Protein AF-A0A0W0XR10-F1 (afdb_monomer)

Solvent-accessible surface area (backbone atoms only — not comparable to full-atom values): 10214 Å² total; per-residue (Å²): 136,86,86,80,76,89,72,79,80,84,60,96,54,53,29,57,56,30,10,54,52,38,14,52,49,34,35,53,50,46,53,52,53,52,51,54,42,43,76,74,68,47,89,52,83,86,52,49,64,59,50,33,54,49,42,20,51,51,30,22,53,52,19,33,68,47,19,49,60,55,68,66,56,66,85,88,50,55,67,59,27,22,52,50,24,23,52,48,41,56,64,44,47,58,58,47,53,52,52,49,53,63,73,46,64,88,44,95,83,50,81,66,81,84,48,51,75,68,54,50,52,53,51,48,53,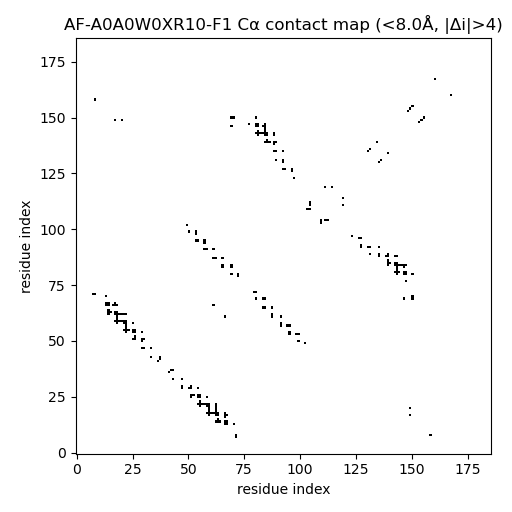50,52,46,53,50,44,41,65,70,44,35,56,59,52,15,51,54,40,8,51,48,38,34,44,47,53,63,52,52,48,50,50,52,50,58,48,67,80,36,57,65,60,58,54,52,54,52,51,51,53,53,50,56,50,56,55,57,66,71,76,112

pLDDT: mean 77.89, std 13.54, range [33.34, 94.0]

Foldseek 3Di:
DDDDDDDPDPDVQQLQLQLQLQLVVQLVVLVVVVVVCVVVVDDCVVLSVVLSVLSSVLRSVLSSVLRVVLQRDDPDPLVVLLVSQLVSLLVSLLVSLVSSCVVCVPDPPDPPPPDDPVRVVVVSVVVSVVCCVPPSVPVSNVRSVSSSCCRPPVSVVVVVCVVCVVVVVVVVVVVVVVVVVVVVVD

Organism: NCBI:txid458

Mean predicted aligned error: 11.26 Å

Sequence (186 aa):
MRHFSHESVHIPNPRLLAAVYFALIAIVLTIVVSTVLYALGFDQSMHIVKAIFLGGLVAAFFGALFGRRLLSLRQPCWHKAFLLGFLMAMAAIPVYDLGLLYLMKDLPQNAFNEASFEQIVVMYLFVVAESYILAGWGLGLIIGLAAVFLRNKIIYTLLHIENNPQRLRYNRSQRSYKRKLRARHH

Nearest PDB structures (foldseek):
  8x61-assembly1_D  TM=3.417E-01  e=1.029E+00  Escherichia coli K-12
  6adb-assembly1_A  TM=2.160E-01  e=6.609E+00  Escherichia coli K-12

Radius of gyration: 22.33 Å; Cα contacts (8 Å, |Δi|>4): 141; chains: 1; bounding box: 64×46×53 Å

Secondary structure (DSSP, 8-state):
-----------S-HHHHHHHHHHHHHHHHHHHHHHHHHHTT---TTTHHHHHHHHHHHHHHHHHHHHHHHHHPPTT-HHHHHHHHHHHHHHHHHHHHHHHHHHHTT-TT-TTSS--HHHHHHHHHHHHHHHIIIIIHHHHHHHHHHHHHIIIIIIHHHHHHHT-HHHHHHHHHHHHHHHHHHTT--

Structure (mmCIF, N/CA/C/O backbone):
data_AF-A0A0W0XR10-F1
#
_entry.id   AF-A0A0W0XR10-F1
#
loop_
_atom_site.group_PDB
_atom_site.id
_atom_site.type_symbol
_atom_site.label_atom_id
_atom_site.label_alt_id
_atom_site.label_comp_id
_atom_site.label_asym_id
_atom_site.label_entity_id
_atom_site.label_seq_id
_atom_site.pdbx_PDB_ins_code
_atom_site.Cartn_x
_atom_site.Cartn_y
_atom_site.Cartn_z
_atom_site.occupancy
_atom_site.B_iso_or_equiv
_atom_site.auth_seq_id
_atom_site.auth_comp_id
_atom_site.auth_asym_id
_atom_site.auth_atom_id
_atom_site.pdbx_PDB_model_num
ATOM 1 N N . MET A 1 1 ? 22.590 13.335 -25.225 1.00 34.69 1 MET A N 1
ATOM 2 C CA . MET A 1 1 ? 21.200 13.258 -24.718 1.00 34.69 1 MET A CA 1
ATOM 3 C C . MET A 1 1 ? 20.388 12.408 -25.686 1.00 34.69 1 MET A C 1
ATOM 5 O O . MET A 1 1 ? 20.248 12.806 -26.832 1.00 34.69 1 MET A O 1
ATOM 9 N N . ARG A 1 2 ? 19.957 11.198 -25.300 1.00 33.34 2 ARG A N 1
ATOM 10 C CA . ARG A 1 2 ? 19.161 10.331 -26.189 1.00 33.34 2 ARG A CA 1
ATOM 11 C C . ARG A 1 2 ? 17.684 10.697 -26.061 1.00 33.34 2 ARG A C 1
ATOM 13 O O . ARG A 1 2 ? 17.085 10.452 -25.019 1.00 33.34 2 ARG A O 1
ATOM 20 N N . HIS A 1 3 ? 17.134 11.278 -27.122 1.00 35.78 3 HIS A N 1
ATOM 21 C CA . HIS A 1 3 ? 15.697 11.372 -27.355 1.00 35.78 3 HIS A CA 1
ATOM 22 C C . HIS A 1 3 ? 15.128 9.951 -27.463 1.00 35.78 3 HIS A C 1
ATOM 24 O O . HIS A 1 3 ? 15.367 9.269 -28.454 1.00 35.78 3 HIS A O 1
ATOM 30 N N . PHE A 1 4 ? 14.400 9.494 -26.442 1.00 42.62 4 PHE A N 1
ATOM 31 C CA . PHE A 1 4 ? 13.540 8.318 -26.563 1.00 42.62 4 PHE A CA 1
ATOM 32 C C . PHE A 1 4 ? 12.133 8.783 -26.939 1.00 42.62 4 PHE A C 1
ATOM 34 O O . PHE A 1 4 ? 11.398 9.382 -26.153 1.00 42.62 4 PHE A O 1
ATOM 41 N N . SER A 1 5 ? 11.823 8.548 -28.207 1.00 38.81 5 SER A N 1
ATOM 42 C CA . SER A 1 5 ? 10.545 8.708 -28.882 1.00 38.81 5 SER A CA 1
ATOM 43 C C . SER A 1 5 ? 9.453 7.816 -28.275 1.00 38.81 5 SER A C 1
ATOM 45 O O . SER A 1 5 ? 9.603 6.605 -28.208 1.00 38.81 5 SER A O 1
ATOM 47 N N . HIS A 1 6 ? 8.351 8.449 -27.869 1.00 38.03 6 HIS A N 1
ATOM 48 C CA . HIS A 1 6 ? 6.957 8.129 -28.227 1.00 38.03 6 HIS A CA 1
ATOM 49 C C . HIS A 1 6 ? 6.355 6.712 -28.109 1.00 38.03 6 HIS A C 1
ATOM 51 O O . HIS A 1 6 ? 5.174 6.575 -28.419 1.00 38.03 6 HIS A O 1
ATOM 57 N N . GLU A 1 7 ? 7.041 5.689 -27.611 1.00 40.72 7 GLU A N 1
ATOM 58 C CA . GLU A 1 7 ? 6.408 4.375 -27.448 1.00 40.72 7 GLU A CA 1
ATOM 59 C C . GLU A 1 7 ? 5.541 4.323 -26.182 1.00 40.72 7 GLU A C 1
ATOM 61 O O . GLU A 1 7 ? 6.018 4.292 -25.044 1.00 40.72 7 GLU A O 1
ATOM 66 N N . SER A 1 8 ? 4.223 4.324 -26.388 1.00 44.69 8 SER A N 1
ATOM 67 C CA . SER A 1 8 ? 3.263 3.838 -25.406 1.00 44.69 8 SER A CA 1
ATOM 68 C C . SER A 1 8 ? 3.590 2.379 -25.098 1.00 44.69 8 SER A C 1
ATOM 70 O O . SER A 1 8 ? 3.419 1.499 -25.936 1.00 44.69 8 SER A O 1
ATOM 72 N N . VAL A 1 9 ? 4.090 2.156 -23.889 1.00 48.88 9 VAL A N 1
ATOM 73 C CA . VAL A 1 9 ? 4.496 0.861 -23.349 1.00 48.88 9 VAL A CA 1
ATOM 74 C C . VAL A 1 9 ? 3.350 -0.157 -23.467 1.00 48.88 9 VAL A C 1
ATOM 76 O O . VAL A 1 9 ? 2.395 -0.118 -22.690 1.00 48.88 9 VAL A O 1
ATOM 79 N N . HIS A 1 10 ? 3.443 -1.081 -24.427 1.00 46.12 10 HIS A N 1
ATOM 80 C CA . HIS A 1 10 ? 2.534 -2.221 -24.559 1.00 46.12 10 HIS A CA 1
ATOM 81 C C . HIS A 1 10 ? 2.939 -3.323 -23.569 1.00 46.12 10 HIS A C 1
ATOM 83 O O . HIS A 1 10 ? 3.476 -4.356 -23.943 1.00 46.12 10 HIS A O 1
ATOM 89 N N . ILE A 1 11 ? 2.679 -3.110 -22.276 1.00 58.50 11 ILE A N 1
ATOM 90 C CA . ILE A 1 11 ? 2.661 -4.225 -21.320 1.00 58.50 11 ILE A CA 1
ATOM 91 C C . ILE A 1 11 ? 1.357 -5.000 -21.571 1.00 58.50 11 ILE A C 1
ATOM 93 O O . ILE A 1 11 ? 0.297 -4.371 -21.589 1.00 58.50 11 ILE A O 1
ATOM 97 N N . PRO A 1 12 ? 1.383 -6.335 -21.728 1.00 58.16 12 PRO A N 1
ATOM 98 C CA . PRO A 1 12 ? 0.174 -7.113 -21.999 1.00 58.16 12 PRO A CA 1
ATOM 99 C C . PRO A 1 12 ? -0.863 -7.006 -20.870 1.00 58.16 12 PRO A C 1
ATOM 101 O O . PRO A 1 12 ? -2.054 -7.000 -21.148 1.00 58.16 12 PRO A O 1
ATOM 104 N N . ASN A 1 13 ? -0.430 -6.846 -19.608 1.00 74.88 13 ASN A N 1
ATOM 105 C CA . ASN A 1 13 ? -1.317 -6.650 -18.452 1.00 74.88 13 ASN A CA 1
ATOM 106 C C . ASN A 1 13 ? -0.734 -5.690 -17.386 1.00 74.88 13 ASN A C 1
ATOM 108 O O . ASN A 1 13 ? -0.280 -6.132 -16.327 1.00 74.88 13 ASN A O 1
ATOM 112 N N . PRO A 1 14 ? -0.768 -4.360 -17.609 1.00 76.94 14 PRO A N 1
ATOM 113 C CA . PRO A 1 14 ? -0.194 -3.370 -16.690 1.00 76.94 14 PRO A CA 1
ATOM 114 C C . PRO A 1 14 ? -0.881 -3.386 -15.317 1.00 76.94 14 PRO A C 1
ATOM 116 O O . PRO A 1 14 ? -0.244 -3.217 -14.280 1.00 76.94 14 PRO A O 1
ATOM 119 N N . ARG A 1 15 ? -2.190 -3.653 -15.297 1.00 84.12 15 ARG A N 1
ATOM 120 C CA . ARG A 1 15 ? -2.981 -3.720 -14.062 1.00 84.12 15 ARG A CA 1
ATOM 121 C C . ARG A 1 15 ? -2.547 -4.876 -13.166 1.00 84.12 15 ARG A C 1
ATOM 123 O O . ARG A 1 15 ? -2.432 -4.683 -11.964 1.00 84.12 15 ARG A O 1
ATOM 130 N N . LEU A 1 16 ? -2.269 -6.042 -13.755 1.00 85.94 16 LEU A N 1
ATOM 131 C CA . LEU A 1 16 ? -1.851 -7.228 -13.009 1.00 85.94 16 LEU A CA 1
ATOM 132 C C . LEU A 1 16 ? -0.478 -7.015 -12.362 1.00 85.94 16 LEU A C 1
ATOM 134 O O . LEU A 1 16 ? -0.303 -7.324 -11.190 1.00 85.94 16 LEU A O 1
ATOM 138 N N . LEU A 1 17 ? 0.474 -6.431 -13.099 1.00 86.25 17 LEU A N 1
ATOM 139 C CA . LEU A 1 17 ? 1.808 -6.141 -12.569 1.00 86.25 17 LEU A CA 1
ATOM 140 C C . LEU A 1 17 ? 1.744 -5.195 -11.362 1.00 86.25 17 LEU A C 1
ATOM 142 O O . LEU A 1 17 ? 2.375 -5.458 -10.341 1.00 86.25 17 LEU A O 1
ATOM 146 N N . ALA A 1 18 ? 0.972 -4.110 -11.473 1.00 87.69 18 ALA A N 1
ATOM 147 C CA . ALA A 1 18 ? 0.791 -3.170 -10.372 1.00 87.69 18 ALA A CA 1
ATOM 148 C C . ALA A 1 18 ? 0.070 -3.817 -9.179 1.00 87.69 18 ALA A C 1
ATOM 150 O O . ALA A 1 18 ? 0.510 -3.639 -8.047 1.00 87.69 18 ALA A O 1
ATOM 151 N N . ALA A 1 19 ? -0.981 -4.60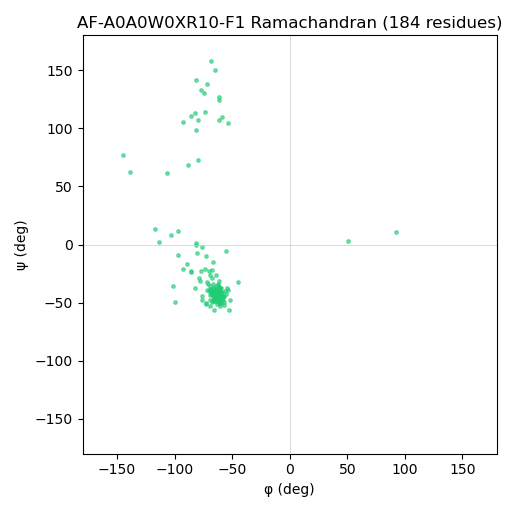5 -9.428 1.00 90.12 19 ALA A N 1
ATOM 152 C CA . ALA A 1 19 ? -1.708 -5.326 -8.386 1.00 90.12 19 ALA A CA 1
ATOM 153 C C . ALA A 1 19 ? -0.784 -6.246 -7.579 1.00 90.12 19 ALA A C 1
ATOM 155 O O . ALA A 1 19 ? -0.726 -6.137 -6.358 1.00 90.12 19 ALA A O 1
ATOM 156 N N . VAL A 1 20 ? -0.009 -7.098 -8.257 1.00 91.06 20 VAL A N 1
ATOM 157 C CA . VAL A 1 20 ? 0.923 -8.027 -7.599 1.00 91.06 20 VAL A CA 1
ATOM 158 C C . VAL A 1 20 ? 2.021 -7.269 -6.853 1.00 91.06 20 VAL A C 1
ATOM 160 O O . VAL A 1 20 ? 2.345 -7.620 -5.722 1.00 91.06 20 VAL A O 1
ATOM 163 N N . TYR A 1 21 ? 2.571 -6.207 -7.447 1.00 91.06 21 TYR A N 1
ATOM 164 C CA . TYR A 1 21 ? 3.607 -5.399 -6.803 1.00 91.06 21 TYR A CA 1
ATOM 165 C C . TYR A 1 21 ? 3.127 -4.777 -5.487 1.00 91.06 21 TYR A C 1
ATOM 167 O O . TYR A 1 21 ? 3.789 -4.923 -4.460 1.00 91.06 21 TYR A O 1
ATOM 175 N N . PHE A 1 22 ? 1.969 -4.112 -5.499 1.00 91.94 22 PHE A N 1
ATOM 176 C CA . PHE A 1 22 ? 1.440 -3.473 -4.296 1.00 91.94 22 PHE A CA 1
ATOM 177 C C . PHE A 1 22 ? 0.928 -4.485 -3.269 1.00 91.94 22 PHE A C 1
ATOM 179 O O . PHE A 1 22 ? 1.109 -4.253 -2.077 1.00 91.94 22 PHE A O 1
ATOM 186 N N . ALA A 1 23 ? 0.388 -5.629 -3.700 1.00 92.38 23 ALA A N 1
ATOM 187 C CA . ALA A 1 23 ? 0.022 -6.720 -2.799 1.00 92.38 23 ALA A CA 1
ATOM 188 C C . ALA A 1 23 ? 1.235 -7.266 -2.032 1.00 92.38 23 ALA A C 1
ATOM 190 O O . ALA A 1 23 ? 1.175 -7.421 -0.816 1.00 92.38 23 ALA A O 1
ATOM 191 N N . LEU A 1 24 ? 2.357 -7.504 -2.721 1.00 93.31 24 LEU A N 1
ATOM 192 C CA . LEU A 1 24 ? 3.592 -7.963 -2.079 1.00 93.31 24 LEU A CA 1
ATOM 193 C C . LEU A 1 24 ? 4.131 -6.935 -1.083 1.00 93.31 24 LEU A C 1
ATOM 195 O O . LEU A 1 24 ? 4.532 -7.306 0.017 1.00 93.31 24 LEU A O 1
ATOM 199 N N . ILE A 1 25 ? 4.111 -5.650 -1.444 1.00 92.19 25 ILE A N 1
ATOM 200 C CA . ILE A 1 25 ? 4.521 -4.581 -0.527 1.00 92.19 25 ILE A CA 1
ATOM 201 C C . ILE A 1 25 ? 3.619 -4.539 0.699 1.00 92.19 25 ILE A C 1
ATOM 203 O O . ILE A 1 25 ? 4.141 -4.442 1.803 1.00 92.19 25 ILE A O 1
ATOM 207 N N . ALA A 1 26 ? 2.302 -4.644 0.523 1.00 91.38 26 ALA A N 1
ATOM 208 C CA . ALA A 1 26 ? 1.365 -4.657 1.637 1.00 91.38 26 ALA A CA 1
ATOM 209 C C . ALA A 1 26 ? 1.637 -5.832 2.579 1.00 91.38 26 ALA A C 1
ATOM 211 O O . ALA A 1 26 ? 1.783 -5.609 3.771 1.00 91.38 26 ALA A O 1
ATOM 212 N N . ILE A 1 27 ? 1.821 -7.047 2.054 1.00 91.62 27 ILE A N 1
ATOM 213 C CA . ILE A 1 27 ? 2.152 -8.229 2.866 1.00 91.62 27 ILE A CA 1
ATOM 214 C C . ILE A 1 27 ? 3.438 -8.001 3.672 1.00 91.62 27 ILE A C 1
ATOM 216 O O . ILE A 1 27 ? 3.452 -8.222 4.882 1.00 91.62 27 ILE A O 1
ATOM 220 N N . VAL A 1 28 ? 4.510 -7.531 3.024 1.00 92.19 28 VAL A N 1
ATOM 221 C CA . VAL A 1 28 ? 5.788 -7.252 3.702 1.00 92.19 28 VAL A CA 1
ATOM 222 C C . VAL A 1 28 ? 5.609 -6.185 4.781 1.00 92.19 28 VAL A C 1
ATOM 224 O O . VAL A 1 28 ? 6.102 -6.348 5.893 1.00 92.19 28 VAL A O 1
ATOM 227 N N . LEU A 1 29 ? 4.884 -5.112 4.474 1.00 89.62 29 LEU A N 1
ATOM 228 C CA . LEU A 1 29 ? 4.655 -4.005 5.392 1.00 89.62 29 LEU A CA 1
ATOM 229 C C . LEU A 1 29 ? 3.806 -4.435 6.593 1.00 89.62 29 LEU A C 1
ATOM 231 O O . LEU A 1 29 ? 4.155 -4.097 7.720 1.00 89.62 29 LEU A O 1
ATOM 235 N N . THR A 1 30 ? 2.764 -5.241 6.378 1.00 88.50 30 THR A N 1
ATOM 236 C CA . THR A 1 30 ? 1.957 -5.830 7.452 1.00 88.50 30 THR A CA 1
ATOM 237 C C . THR A 1 30 ? 2.815 -6.710 8.357 1.00 88.50 30 THR A C 1
ATOM 239 O O . THR A 1 30 ? 2.756 -6.546 9.569 1.00 88.50 30 THR A O 1
ATOM 242 N N . ILE A 1 31 ? 3.675 -7.573 7.803 1.00 88.69 31 ILE A N 1
ATOM 243 C CA . ILE A 1 31 ? 4.592 -8.405 8.604 1.00 88.69 31 ILE A CA 1
ATOM 244 C C . ILE A 1 31 ? 5.544 -7.536 9.436 1.00 88.69 31 ILE A C 1
ATOM 246 O O . ILE A 1 31 ? 5.739 -7.805 10.622 1.00 88.69 31 ILE A O 1
ATOM 250 N N . VAL A 1 32 ? 6.125 -6.488 8.842 1.00 89.38 32 VAL A N 1
ATOM 251 C CA . VAL A 1 32 ? 7.022 -5.561 9.549 1.00 89.38 32 VAL A CA 1
ATOM 252 C C . VAL A 1 32 ? 6.285 -4.870 10.696 1.00 89.38 32 VAL A C 1
ATOM 254 O O . VAL A 1 32 ? 6.764 -4.909 11.828 1.00 89.38 32 VAL A O 1
ATOM 257 N N . VAL A 1 33 ? 5.107 -4.298 10.433 1.00 85.06 33 VAL A N 1
ATOM 258 C CA . VAL A 1 33 ? 4.290 -3.621 11.454 1.00 85.06 33 VAL A CA 1
ATOM 259 C C . VAL A 1 33 ? 3.902 -4.591 12.569 1.00 85.06 33 VAL A C 1
ATOM 261 O O . VAL A 1 33 ? 4.104 -4.277 13.739 1.00 85.06 33 VAL A O 1
ATOM 264 N N . SER A 1 34 ? 3.432 -5.794 12.233 1.00 84.44 34 SER A N 1
ATOM 265 C CA . SER A 1 34 ? 3.088 -6.818 13.225 1.00 84.44 34 SER A CA 1
ATOM 266 C C . SER A 1 34 ? 4.287 -7.245 14.071 1.00 84.44 34 SER A C 1
ATOM 268 O O . SER A 1 34 ? 4.141 -7.433 15.274 1.00 84.44 34 SER A O 1
ATOM 270 N N . THR A 1 35 ? 5.481 -7.358 13.483 1.00 86.25 35 THR A N 1
ATOM 271 C CA . THR A 1 35 ? 6.701 -7.711 14.229 1.00 86.25 35 THR A CA 1
ATOM 272 C C . THR A 1 35 ? 7.090 -6.608 15.215 1.00 86.25 35 THR A C 1
ATOM 274 O O . THR A 1 35 ? 7.471 -6.900 16.347 1.00 86.25 35 THR A O 1
ATOM 277 N N . VAL A 1 36 ? 6.966 -5.339 14.811 1.00 86.50 36 VAL A N 1
ATOM 278 C CA . VAL A 1 36 ? 7.217 -4.192 15.698 1.00 86.50 36 VAL A CA 1
ATOM 279 C C . VAL A 1 36 ? 6.198 -4.151 16.838 1.00 86.50 36 VAL A C 1
ATOM 281 O O . VAL A 1 36 ? 6.589 -3.978 17.988 1.00 86.50 36 VAL A O 1
ATOM 284 N N . LEU A 1 37 ? 4.910 -4.361 16.549 1.00 83.81 37 LEU A N 1
ATOM 285 C CA . LEU A 1 37 ? 3.863 -4.402 17.576 1.00 83.81 37 LEU A CA 1
ATOM 286 C C . LEU A 1 37 ? 4.077 -5.552 18.566 1.00 83.81 37 LEU A C 1
ATOM 288 O O . LEU A 1 37 ? 3.963 -5.349 19.774 1.00 83.81 37 LEU A O 1
ATOM 292 N N . TYR A 1 38 ? 4.468 -6.725 18.070 1.00 85.25 38 TYR A N 1
ATOM 293 C CA . TYR A 1 38 ? 4.822 -7.860 18.918 1.00 85.25 38 TYR A CA 1
ATOM 294 C C . TYR A 1 38 ? 6.015 -7.541 19.831 1.00 85.25 38 TYR A C 1
ATOM 296 O O . TYR A 1 38 ? 5.975 -7.825 21.025 1.00 85.25 38 TYR A O 1
ATOM 304 N N . ALA A 1 39 ? 7.054 -6.878 19.308 1.00 85.94 39 ALA A N 1
ATOM 305 C CA . ALA A 1 39 ? 8.208 -6.452 20.103 1.00 85.94 39 ALA A CA 1
ATOM 306 C C . ALA A 1 39 ? 7.855 -5.414 21.188 1.00 85.94 39 ALA A C 1
ATOM 308 O O . ALA A 1 39 ? 8.535 -5.345 22.209 1.00 85.94 39 ALA A O 1
ATOM 309 N N . LEU A 1 40 ? 6.789 -4.634 20.990 1.00 86.19 40 LEU A N 1
ATOM 310 C CA . LEU A 1 40 ? 6.243 -3.696 21.978 1.00 86.19 40 LEU A CA 1
ATOM 311 C C . LEU A 1 40 ? 5.327 -4.370 23.019 1.00 86.19 40 LEU A C 1
ATOM 313 O O . LEU A 1 40 ? 4.833 -3.689 23.914 1.00 86.19 40 LEU A O 1
ATOM 317 N N . GLY A 1 41 ? 5.113 -5.687 22.927 1.00 83.81 41 GLY A N 1
ATOM 318 C CA . GLY A 1 41 ? 4.313 -6.460 23.880 1.00 83.81 41 GLY A CA 1
ATOM 319 C C . GLY A 1 41 ? 2.833 -6.601 23.516 1.00 83.81 41 GLY A C 1
ATOM 320 O O . GLY A 1 41 ? 2.055 -7.069 24.344 1.00 83.81 41 GLY A O 1
ATOM 321 N N . PHE A 1 42 ? 2.422 -6.224 22.299 1.00 78.50 42 PHE A N 1
ATOM 322 C CA . PHE A 1 42 ? 1.055 -6.465 21.832 1.00 78.50 42 PHE A CA 1
ATOM 323 C C . PHE A 1 42 ? 0.913 -7.896 21.302 1.00 78.50 42 PHE A C 1
ATOM 325 O O . PHE A 1 42 ? 1.473 -8.248 20.261 1.00 78.50 42 PHE A O 1
ATOM 332 N N . ASP A 1 43 ? 0.123 -8.716 21.992 1.00 70.25 43 ASP A N 1
ATOM 333 C CA . ASP A 1 43 ? -0.100 -10.111 21.613 1.00 70.25 43 ASP A CA 1
ATOM 334 C C . ASP A 1 43 ? -1.170 -10.204 20.503 1.00 70.25 43 ASP A C 1
ATOM 336 O O . ASP A 1 43 ? -2.370 -10.087 20.745 1.00 70.25 43 ASP A O 1
ATOM 340 N N . GLN A 1 44 ? -0.732 -10.331 19.244 1.00 65.44 44 GLN A N 1
ATOM 341 C CA . GLN A 1 44 ? -1.599 -10.250 18.048 1.00 65.44 44 GLN A CA 1
ATOM 342 C C . GLN A 1 44 ? -1.658 -11.548 17.220 1.00 65.44 44 GLN A C 1
ATOM 344 O O . GLN A 1 44 ? -2.140 -11.556 16.084 1.00 65.44 44 GLN A O 1
ATOM 349 N N . SER A 1 45 ? -1.186 -12.666 17.768 1.00 60.59 45 SER A N 1
ATOM 350 C CA . SER A 1 45 ? -0.882 -13.907 17.037 1.00 60.59 45 SER A CA 1
ATOM 351 C C . SER A 1 45 ? -2.037 -14.487 16.191 1.00 60.59 45 SER A C 1
ATOM 353 O O . SER A 1 45 ? -1.790 -14.911 15.061 1.00 60.59 45 SER A O 1
ATOM 355 N N . MET A 1 46 ? -3.303 -14.433 16.634 1.00 57.25 46 MET A N 1
ATOM 356 C CA . MET A 1 46 ? -4.453 -14.894 15.819 1.00 57.25 46 MET A CA 1
ATOM 357 C C . MET A 1 46 ? -4.891 -13.913 14.713 1.00 57.25 46 MET A C 1
ATOM 359 O O . MET A 1 46 ? -5.512 -14.329 13.732 1.00 57.25 46 MET A O 1
ATOM 363 N N . HIS A 1 47 ? -4.586 -12.619 14.838 1.00 70.94 47 HIS A N 1
ATOM 364 C CA . HIS A 1 47 ? -5.123 -11.575 13.951 1.00 70.94 47 HIS A CA 1
ATOM 365 C C . HIS A 1 47 ? -4.218 -11.264 12.754 1.00 70.94 47 HIS A C 1
ATOM 367 O O . HIS A 1 47 ? -4.701 -10.788 11.723 1.00 70.94 47 HIS A O 1
ATOM 373 N N . ILE A 1 48 ? -2.930 -11.600 12.845 1.00 76.69 48 ILE A N 1
ATOM 374 C CA . ILE A 1 48 ? -1.926 -11.288 11.818 1.00 76.69 48 ILE A CA 1
ATOM 375 C C . ILE A 1 48 ? -2.267 -11.943 10.475 1.00 76.69 48 ILE A C 1
ATOM 377 O O . ILE A 1 48 ? -2.195 -11.292 9.437 1.00 76.69 48 ILE A O 1
ATOM 381 N N . VAL A 1 49 ? -2.700 -13.208 10.469 1.00 81.75 49 VAL A N 1
ATOM 382 C CA . VAL A 1 49 ? -3.004 -13.922 9.216 1.00 81.75 49 VAL A CA 1
ATOM 383 C C . VAL A 1 49 ? -4.164 -13.253 8.472 1.00 81.75 49 VAL A C 1
ATOM 385 O O . VAL A 1 49 ? -4.051 -12.976 7.278 1.00 81.75 49 VAL A O 1
ATOM 388 N N . LYS A 1 50 ? -5.253 -12.921 9.179 1.00 84.44 50 LYS A N 1
ATOM 389 C CA . LYS A 1 50 ? -6.412 -12.217 8.602 1.00 84.44 50 LYS A CA 1
ATOM 390 C C . LYS A 1 50 ? -6.015 -10.837 8.066 1.00 84.44 50 LYS A C 1
ATOM 392 O O . LYS A 1 50 ? -6.398 -10.491 6.950 1.00 84.44 50 LYS A O 1
ATOM 397 N N . ALA A 1 51 ? -5.207 -10.093 8.824 1.00 84.69 51 ALA A N 1
ATOM 398 C CA . ALA A 1 51 ? -4.697 -8.781 8.432 1.00 84.69 51 ALA A CA 1
ATOM 399 C C . ALA A 1 51 ? -3.818 -8.845 7.171 1.00 84.69 51 ALA A C 1
ATOM 401 O O . ALA A 1 51 ? -3.986 -8.030 6.266 1.00 84.69 51 ALA A O 1
ATOM 402 N N . ILE A 1 52 ? -2.934 -9.845 7.058 1.00 88.62 52 ILE A N 1
ATOM 403 C CA . ILE A 1 52 ? -2.076 -10.042 5.878 1.00 88.62 52 ILE A CA 1
ATOM 404 C C . ILE A 1 52 ? -2.916 -10.325 4.629 1.00 88.62 52 ILE A C 1
ATOM 406 O O . ILE A 1 52 ? -2.704 -9.693 3.592 1.00 88.62 52 ILE A O 1
ATOM 410 N N . PHE A 1 53 ? -3.876 -11.254 4.712 1.00 90.56 53 PHE A N 1
ATOM 411 C CA . PHE A 1 53 ? -4.730 -11.585 3.567 1.00 90.56 53 PHE A CA 1
ATOM 412 C C . PHE A 1 53 ? -5.594 -10.398 3.142 1.00 90.56 53 PHE A C 1
ATOM 414 O O . PHE A 1 53 ? -5.666 -10.091 1.950 1.00 90.56 53 PHE A O 1
ATOM 421 N N . LEU A 1 54 ? -6.206 -9.701 4.102 1.00 90.62 54 LEU A N 1
ATOM 422 C CA . LEU A 1 54 ? -7.013 -8.520 3.817 1.00 90.62 54 LEU A CA 1
ATOM 423 C C . LEU A 1 54 ? -6.162 -7.394 3.216 1.00 90.62 54 LEU A C 1
ATOM 425 O O . LEU A 1 54 ? -6.531 -6.829 2.188 1.00 90.62 54 LEU A O 1
ATOM 429 N N . GLY A 1 55 ? -5.005 -7.102 3.812 1.00 89.25 55 GLY A N 1
ATOM 430 C CA . GLY A 1 55 ? -4.091 -6.058 3.350 1.00 89.25 55 GLY A CA 1
ATOM 431 C C . GLY A 1 55 ? -3.586 -6.330 1.938 1.00 89.25 55 GLY A C 1
ATOM 432 O O . GLY A 1 55 ? -3.638 -5.448 1.080 1.00 89.25 55 GLY A O 1
ATOM 433 N N . GLY A 1 56 ? -3.187 -7.573 1.660 1.00 92.12 56 GLY A N 1
ATOM 434 C CA . GLY A 1 56 ? -2.802 -8.012 0.321 1.00 92.12 56 GLY A CA 1
ATOM 435 C C . GLY A 1 56 ? -3.938 -7.871 -0.697 1.00 92.12 56 GLY A C 1
ATOM 436 O O . GLY A 1 56 ? -3.705 -7.366 -1.796 1.00 92.12 56 GLY A O 1
ATOM 437 N N . LEU A 1 57 ? -5.168 -8.257 -0.336 1.00 93.62 57 LEU A N 1
ATOM 438 C CA . LEU A 1 57 ? -6.340 -8.163 -1.213 1.00 93.62 57 LEU A CA 1
ATOM 439 C C . LEU A 1 57 ? -6.705 -6.707 -1.535 1.00 93.62 57 LEU A C 1
ATOM 441 O O . LEU A 1 57 ? -6.875 -6.357 -2.706 1.00 93.62 57 LEU A O 1
ATOM 445 N N . VAL A 1 58 ? -6.787 -5.851 -0.514 1.00 93.38 58 VAL A N 1
ATOM 446 C CA . VAL A 1 58 ? -7.088 -4.422 -0.676 1.00 93.38 58 VAL A CA 1
ATOM 447 C C . VAL A 1 58 ? -5.994 -3.757 -1.513 1.00 93.38 58 VAL A C 1
ATOM 449 O O . VAL A 1 58 ? -6.294 -3.083 -2.501 1.00 93.38 58 VAL A O 1
ATOM 452 N N . ALA A 1 59 ? -4.720 -4.010 -1.212 1.00 92.88 59 ALA A N 1
ATOM 453 C CA . ALA A 1 59 ? -3.610 -3.454 -1.979 1.00 92.88 59 ALA A CA 1
ATOM 454 C C . ALA A 1 59 ? -3.570 -3.959 -3.430 1.00 92.88 59 ALA A C 1
ATOM 456 O O . ALA A 1 59 ? -3.264 -3.179 -4.332 1.00 92.88 59 ALA A O 1
ATOM 457 N N . ALA A 1 60 ? -3.926 -5.222 -3.689 1.00 92.75 60 ALA A N 1
ATOM 458 C CA . ALA A 1 60 ? -4.059 -5.743 -5.048 1.00 92.75 60 ALA A CA 1
ATOM 459 C C . ALA A 1 60 ? -5.165 -5.012 -5.822 1.00 92.75 60 ALA A C 1
ATOM 461 O O . ALA A 1 60 ? -4.958 -4.610 -6.970 1.00 92.75 60 ALA A O 1
ATOM 462 N N . PHE A 1 61 ? -6.324 -4.804 -5.190 1.00 94.00 61 PHE A N 1
ATOM 463 C CA . PHE A 1 61 ? -7.466 -4.126 -5.800 1.00 94.00 61 PHE A CA 1
ATOM 464 C C . PHE A 1 61 ? -7.142 -2.665 -6.141 1.00 94.00 61 PHE A C 1
ATOM 466 O O . PHE A 1 61 ? -7.284 -2.239 -7.293 1.00 94.00 61 PHE A O 1
ATOM 473 N N . PHE A 1 62 ? -6.619 -1.911 -5.173 1.00 92.88 62 PHE A N 1
ATOM 474 C CA . PHE A 1 62 ? -6.207 -0.523 -5.384 1.00 92.88 62 PHE A CA 1
ATOM 475 C C . PHE A 1 62 ? -5.014 -0.418 -6.345 1.00 92.88 62 PHE A C 1
ATOM 477 O O . PHE A 1 62 ? -5.002 0.451 -7.220 1.00 92.88 62 PHE A O 1
ATOM 484 N N . GLY A 1 63 ? -4.068 -1.354 -6.277 1.00 89.62 63 GLY A N 1
ATOM 485 C CA . GLY A 1 63 ? -2.954 -1.465 -7.216 1.00 89.62 63 GLY A CA 1
ATOM 486 C C . GLY A 1 63 ? -3.411 -1.716 -8.654 1.00 89.62 63 GLY A C 1
ATOM 487 O O . GLY A 1 63 ? -2.876 -1.106 -9.579 1.00 89.62 63 GLY A O 1
ATOM 488 N N . ALA A 1 64 ? -4.444 -2.535 -8.872 1.00 90.50 64 ALA A N 1
ATOM 489 C CA . ALA A 1 64 ? -5.039 -2.743 -10.194 1.00 90.50 64 ALA A CA 1
ATOM 490 C C . ALA A 1 64 ? -5.762 -1.485 -10.707 1.00 90.50 64 ALA A C 1
ATOM 492 O O . ALA A 1 64 ? -5.642 -1.134 -11.890 1.00 90.50 64 ALA A O 1
ATOM 493 N N . LEU A 1 65 ? -6.495 -0.805 -9.819 1.00 90.06 65 LEU A N 1
ATOM 494 C CA . LEU A 1 65 ? -7.292 0.382 -10.129 1.00 90.06 65 LEU A CA 1
ATOM 495 C C . LEU A 1 65 ? -6.407 1.581 -10.502 1.00 90.06 65 LEU A C 1
ATOM 497 O O . LEU A 1 65 ? -6.595 2.208 -11.550 1.00 90.06 65 LEU A O 1
ATOM 501 N N . PHE A 1 66 ? -5.399 1.870 -9.678 1.00 86.69 66 PHE A N 1
ATOM 502 C CA . PHE A 1 66 ? -4.475 2.988 -9.876 1.00 86.69 66 PHE A CA 1
ATOM 503 C C . PHE A 1 66 ? -3.304 2.635 -10.796 1.00 86.69 66 PHE A C 1
ATOM 505 O O . PHE A 1 66 ? -2.752 3.521 -11.455 1.00 86.69 66 PHE A O 1
ATOM 512 N N . GLY A 1 67 ? -2.971 1.350 -10.932 1.00 82.12 67 GLY A N 1
ATOM 513 C CA . GLY A 1 67 ? -1.855 0.855 -11.735 1.00 82.12 67 GLY A CA 1
ATOM 514 C C . GLY A 1 67 ? -1.904 1.312 -13.186 1.00 82.12 67 GLY A C 1
ATOM 515 O O . GLY A 1 67 ? -0.899 1.779 -13.713 1.00 82.12 67 GLY A O 1
ATOM 516 N N . ARG A 1 68 ? -3.077 1.294 -13.836 1.00 82.00 68 ARG A N 1
ATOM 517 C CA . ARG A 1 68 ? -3.193 1.781 -15.226 1.00 82.00 68 ARG A CA 1
ATOM 518 C C . ARG A 1 68 ? -2.774 3.249 -15.350 1.00 82.00 68 ARG A C 1
ATOM 520 O O . ARG A 1 68 ? -2.047 3.595 -16.277 1.00 82.00 68 ARG A O 1
ATOM 527 N N . ARG A 1 69 ? -3.219 4.105 -14.426 1.00 83.00 69 ARG A N 1
ATOM 528 C CA . ARG A 1 69 ? -2.874 5.536 -14.426 1.00 83.00 69 ARG A CA 1
ATOM 529 C C . ARG A 1 69 ? -1.404 5.746 -14.074 1.00 83.00 69 ARG A C 1
ATOM 531 O O . ARG A 1 69 ? -0.744 6.548 -14.725 1.00 83.00 69 ARG A O 1
ATOM 538 N N . LEU A 1 70 ? -0.882 4.982 -13.115 1.00 81.75 70 LEU A N 1
ATOM 539 C CA . LEU A 1 70 ? 0.514 5.058 -12.688 1.00 81.75 70 LEU A CA 1
ATOM 540 C C . LEU A 1 70 ? 1.485 4.692 -13.823 1.00 81.75 70 LEU A C 1
ATOM 542 O O . LEU A 1 70 ? 2.488 5.372 -14.037 1.00 81.75 70 LEU A O 1
ATOM 546 N N . LEU A 1 71 ? 1.150 3.643 -14.576 1.00 75.62 71 LEU A N 1
ATOM 547 C CA . LEU A 1 71 ? 1.959 3.111 -15.673 1.00 75.62 71 LEU A CA 1
ATOM 548 C C . LEU A 1 71 ? 1.808 3.941 -16.962 1.00 75.62 71 LEU A C 1
ATOM 550 O O . LEU A 1 71 ? 2.753 4.041 -17.736 1.00 75.62 71 LEU A O 1
ATOM 554 N N . SER A 1 72 ? 0.653 4.583 -17.173 1.00 74.12 72 SER A N 1
ATOM 555 C CA . SER A 1 72 ? 0.379 5.428 -18.347 1.00 74.12 72 SER A CA 1
ATOM 556 C C . SER A 1 72 ? 0.953 6.851 -18.249 1.00 74.12 72 SER A C 1
ATOM 558 O O . SER A 1 72 ? 0.879 7.608 -19.220 1.00 74.12 72 SER A O 1
ATOM 560 N N . LEU A 1 73 ? 1.496 7.260 -17.097 1.00 72.81 73 LEU A N 1
ATOM 561 C CA . LEU A 1 73 ? 2.094 8.587 -16.926 1.00 72.81 73 LEU A CA 1
ATOM 562 C C . LEU A 1 73 ? 3.285 8.774 -17.876 1.00 72.81 73 LEU A C 1
ATOM 564 O O . LEU A 1 73 ? 4.247 8.002 -17.845 1.00 72.81 73 LEU A O 1
ATOM 568 N N . ARG A 1 74 ? 3.276 9.858 -18.659 1.00 64.56 74 ARG A N 1
ATOM 569 C CA . ARG A 1 74 ? 4.386 10.242 -19.546 1.00 64.56 74 ARG A CA 1
ATOM 570 C C . ARG A 1 74 ? 5.582 10.752 -18.723 1.00 64.56 74 ARG A C 1
ATOM 572 O O . ARG A 1 74 ? 5.417 11.413 -17.692 1.00 64.56 74 ARG A O 1
ATOM 579 N N . GLN A 1 75 ? 6.807 10.361 -19.079 1.00 64.69 75 GLN A N 1
ATOM 580 C CA . GLN A 1 75 ? 8.011 10.868 -18.400 1.00 64.69 75 GLN A CA 1
ATOM 581 C C . GLN A 1 75 ? 8.168 12.380 -18.650 1.00 64.69 75 GLN A C 1
ATOM 583 O O . GLN A 1 75 ? 7.718 12.840 -19.699 1.00 64.69 75 GLN A O 1
ATOM 588 N N . PRO A 1 76 ? 8.766 13.160 -17.722 1.00 59.00 76 PRO A N 1
ATOM 589 C CA . PRO A 1 76 ? 9.405 12.790 -16.452 1.00 59.00 76 PRO A CA 1
ATOM 590 C C . PRO A 1 76 ? 8.562 13.182 -15.215 1.00 59.00 76 PRO A C 1
ATOM 592 O O . PRO A 1 76 ? 8.982 13.955 -14.367 1.00 59.00 76 PRO A O 1
ATOM 595 N N . CYS A 1 77 ? 7.348 12.646 -15.062 1.00 71.38 77 CYS A N 1
ATOM 596 C CA . CYS A 1 77 ? 6.469 13.021 -13.941 1.00 71.38 77 CYS A CA 1
ATOM 597 C C . CYS A 1 77 ? 6.663 12.180 -12.653 1.00 71.38 77 CYS A C 1
ATOM 599 O O . CYS A 1 77 ? 5.775 11.411 -12.285 1.00 71.38 77 CYS A O 1
ATOM 601 N N . TRP A 1 78 ? 7.805 12.307 -11.961 1.00 78.88 78 TRP A N 1
ATOM 602 C CA . TRP A 1 78 ? 8.086 11.559 -10.714 1.00 78.88 78 TRP A CA 1
ATOM 603 C C . TRP A 1 78 ? 7.151 11.979 -9.573 1.00 78.88 78 TRP A C 1
ATOM 605 O O . TRP A 1 78 ? 6.555 11.125 -8.923 1.00 78.88 78 TRP A O 1
ATOM 615 N N . HIS A 1 79 ? 6.924 13.285 -9.409 1.00 84.69 79 HIS A N 1
ATOM 616 C CA . HIS A 1 79 ? 6.007 13.817 -8.396 1.00 84.69 79 HIS A CA 1
ATOM 617 C C . HIS A 1 79 ? 4.567 13.332 -8.590 1.00 84.69 79 HIS A C 1
ATOM 619 O O . HIS A 1 79 ? 3.891 13.011 -7.621 1.00 84.69 79 HIS A O 1
ATOM 625 N N . LYS A 1 80 ? 4.106 13.201 -9.843 1.00 85.62 80 LYS A N 1
ATOM 626 C CA . LYS A 1 80 ? 2.755 12.689 -10.125 1.00 85.62 80 LYS A CA 1
ATOM 627 C C . LYS A 1 80 ? 2.626 11.209 -9.776 1.00 85.62 80 LYS A C 1
ATOM 629 O O . LYS A 1 80 ? 1.588 10.804 -9.274 1.00 85.62 80 LYS A O 1
ATOM 634 N N . ALA A 1 81 ? 3.667 10.412 -10.028 1.00 86.19 81 ALA A N 1
ATOM 635 C CA . ALA A 1 81 ? 3.680 9.001 -9.649 1.00 86.19 81 ALA A CA 1
ATOM 636 C C . ALA A 1 81 ? 3.678 8.829 -8.122 1.00 86.19 81 ALA A C 1
ATOM 638 O O . ALA A 1 81 ? 2.918 8.015 -7.606 1.00 86.19 81 ALA A O 1
ATOM 639 N N . PHE A 1 82 ? 4.463 9.648 -7.415 1.00 90.31 82 PHE A N 1
ATOM 640 C CA . PHE A 1 82 ? 4.468 9.693 -5.955 1.00 90.31 82 PHE A CA 1
ATOM 641 C C . PHE A 1 82 ? 3.096 10.072 -5.392 1.00 90.31 82 PHE A C 1
ATOM 643 O O . PHE A 1 82 ? 2.539 9.328 -4.594 1.00 90.31 82 PHE A O 1
ATOM 650 N N . LEU A 1 83 ? 2.523 11.187 -5.858 1.00 90.12 83 LEU A N 1
ATOM 651 C CA . LEU A 1 83 ? 1.227 11.680 -5.393 1.00 90.12 83 LEU A CA 1
ATOM 652 C C . LEU A 1 83 ? 0.107 10.669 -5.669 1.00 90.12 83 LEU A C 1
ATOM 654 O O . LEU A 1 83 ? -0.771 10.480 -4.837 1.00 90.12 83 LEU A O 1
ATOM 658 N N . LEU A 1 84 ? 0.152 9.981 -6.814 1.00 90.12 84 LEU A N 1
ATOM 659 C CA . LEU A 1 84 ? -0.818 8.940 -7.141 1.00 90.12 84 LEU A CA 1
ATOM 660 C C . LEU A 1 84 ? -0.682 7.718 -6.218 1.00 90.12 84 LEU A C 1
ATOM 662 O O . LEU A 1 84 ? -1.697 7.177 -5.794 1.00 90.12 84 LEU A O 1
ATOM 666 N N . GLY A 1 85 ? 0.546 7.302 -5.892 1.00 89.44 85 GLY A N 1
ATOM 667 C CA . GLY A 1 85 ? 0.797 6.238 -4.914 1.00 89.44 85 GLY A CA 1
ATOM 668 C C . GLY A 1 85 ? 0.362 6.630 -3.500 1.00 89.44 85 GLY A C 1
ATOM 669 O O . GLY A 1 85 ? -0.286 5.842 -2.819 1.00 89.44 85 GLY A O 1
ATOM 670 N N . PHE A 1 86 ? 0.635 7.870 -3.095 1.00 90.88 86 PHE A N 1
ATOM 671 C CA . PHE A 1 86 ? 0.188 8.424 -1.820 1.00 90.88 86 PHE A CA 1
ATOM 672 C C . PHE A 1 86 ? -1.344 8.452 -1.729 1.00 90.88 86 PHE A C 1
ATOM 674 O O . PHE A 1 86 ? -1.917 7.905 -0.796 1.00 90.88 86 PHE A O 1
ATOM 681 N N . LEU A 1 87 ? -2.027 9.001 -2.739 1.00 91.12 87 LEU A N 1
ATOM 682 C CA . LEU A 1 87 ? -3.493 9.018 -2.805 1.00 91.12 87 LEU A CA 1
ATOM 683 C C . LEU A 1 87 ? -4.092 7.610 -2.807 1.00 91.12 87 LEU A C 1
ATOM 685 O O . LEU A 1 87 ? -5.131 7.388 -2.193 1.00 91.12 87 LEU A O 1
ATOM 689 N N . MET A 1 88 ? -3.442 6.661 -3.482 1.00 92.19 88 MET A N 1
ATOM 690 C CA . MET A 1 88 ? -3.858 5.262 -3.475 1.00 92.19 88 MET A CA 1
ATOM 691 C C . MET A 1 88 ? -3.776 4.664 -2.065 1.00 92.19 88 MET A C 1
ATOM 693 O O . MET A 1 88 ? -4.716 3.992 -1.655 1.00 92.19 88 MET A O 1
ATOM 697 N N . ALA A 1 89 ? -2.695 4.923 -1.322 1.00 90.06 89 ALA A N 1
ATOM 698 C CA . ALA A 1 89 ? -2.567 4.488 0.068 1.00 90.06 89 ALA A CA 1
ATOM 699 C C . ALA A 1 89 ? -3.661 5.102 0.947 1.00 90.06 89 ALA A C 1
ATOM 701 O O . ALA A 1 89 ? -4.357 4.377 1.648 1.00 90.06 89 ALA A O 1
ATOM 702 N N . MET A 1 90 ? -3.868 6.417 0.833 1.00 90.31 90 MET A N 1
ATOM 703 C CA . MET A 1 90 ? -4.900 7.132 1.586 1.00 90.31 90 MET A CA 1
ATOM 704 C C . MET A 1 90 ? -6.293 6.556 1.308 1.00 90.31 90 MET A C 1
ATOM 706 O O . MET A 1 90 ? -7.030 6.260 2.235 1.00 90.31 90 MET A O 1
ATOM 710 N N . ALA A 1 91 ? -6.633 6.298 0.043 1.00 91.06 91 ALA A N 1
ATOM 711 C CA . ALA A 1 91 ? -7.923 5.714 -0.318 1.00 91.06 91 ALA A CA 1
ATOM 712 C C . ALA A 1 91 ? -8.085 4.244 0.118 1.00 91.06 91 ALA A C 1
ATOM 714 O O . ALA A 1 91 ? -9.212 3.791 0.316 1.00 91.06 91 ALA A O 1
ATOM 715 N N . ALA A 1 92 ? -6.985 3.499 0.261 1.00 90.19 92 ALA A N 1
ATOM 716 C CA . ALA A 1 92 ? -7.008 2.097 0.672 1.00 90.19 92 ALA A CA 1
ATOM 717 C C . ALA A 1 92 ? -7.229 1.914 2.183 1.00 90.19 92 ALA A C 1
ATOM 719 O O . ALA A 1 92 ? -7.856 0.931 2.571 1.00 90.19 92 ALA A O 1
ATOM 720 N N . ILE A 1 93 ? -6.761 2.853 3.016 1.00 88.56 93 ILE A N 1
ATOM 721 C CA . ILE A 1 93 ? -6.893 2.814 4.486 1.00 88.56 93 ILE A CA 1
ATOM 722 C C . ILE A 1 93 ? -8.343 2.610 4.952 1.00 88.56 93 ILE A C 1
ATOM 724 O O . ILE A 1 93 ? -8.590 1.612 5.621 1.00 88.56 93 ILE A O 1
ATOM 728 N N . PRO A 1 94 ? -9.334 3.442 4.568 1.00 89.25 94 PRO A N 1
ATOM 729 C CA . PRO A 1 94 ? -10.701 3.266 5.061 1.00 89.25 94 PRO A CA 1
ATOM 730 C C . PRO A 1 94 ? -11.309 1.923 4.632 1.00 89.25 94 PRO A C 1
ATOM 732 O O . PRO A 1 94 ? -12.055 1.305 5.383 1.00 89.25 94 PRO A O 1
ATOM 735 N N . VAL A 1 95 ? -10.967 1.428 3.437 1.00 91.19 95 VAL A N 1
ATOM 736 C CA . VAL A 1 95 ? -11.449 0.120 2.960 1.00 91.19 95 VAL A CA 1
ATOM 737 C C . VAL A 1 95 ? -10.824 -1.025 3.758 1.00 91.19 95 VAL A C 1
ATOM 739 O O . VAL A 1 95 ? -11.507 -2.000 4.075 1.00 91.19 95 VAL A O 1
ATOM 742 N N . TYR A 1 96 ? -9.539 -0.908 4.088 1.00 89.12 96 TYR A N 1
ATOM 743 C CA . TYR A 1 96 ? -8.845 -1.867 4.936 1.00 89.12 96 TYR A CA 1
ATOM 744 C C . TYR A 1 96 ? -9.415 -1.875 6.360 1.00 89.12 96 TYR A C 1
ATOM 746 O O . TYR A 1 96 ? -9.752 -2.948 6.856 1.00 89.12 96 TYR A O 1
ATOM 754 N N . ASP A 1 97 ? -9.605 -0.706 6.974 1.00 86.19 97 ASP A N 1
ATOM 755 C CA . ASP A 1 97 ? -10.139 -0.574 8.336 1.00 86.19 97 ASP A CA 1
ATOM 756 C C . ASP A 1 97 ? -11.552 -1.159 8.443 1.00 86.19 97 ASP A C 1
ATOM 758 O O . ASP A 1 97 ? -11.857 -1.904 9.375 1.00 86.19 97 ASP A O 1
ATOM 762 N N . LEU A 1 98 ? -12.401 -0.907 7.443 1.00 87.06 98 LEU A N 1
ATOM 763 C CA . LEU A 1 98 ? -13.752 -1.466 7.382 1.00 87.06 98 LEU A CA 1
ATOM 764 C C . LEU A 1 98 ? -13.725 -2.996 7.249 1.00 87.06 98 LEU A C 1
ATOM 766 O O . LEU A 1 98 ? -14.468 -3.698 7.939 1.00 87.06 98 LEU A O 1
ATOM 770 N N . GLY A 1 99 ? -12.838 -3.528 6.404 1.00 85.94 99 GLY A N 1
ATOM 771 C CA . GLY A 1 99 ? -12.636 -4.971 6.288 1.00 85.94 99 GLY A CA 1
ATOM 772 C C . GLY A 1 99 ? -12.128 -5.595 7.591 1.00 85.94 99 GLY A C 1
ATOM 773 O O . GLY A 1 99 ? -12.595 -6.668 7.977 1.00 85.94 99 GLY A O 1
ATOM 774 N N . LEU A 1 100 ? -11.218 -4.916 8.292 1.00 81.75 100 LEU A N 1
ATOM 775 C CA . LEU A 1 100 ? -10.659 -5.378 9.558 1.00 81.75 100 LEU A CA 1
ATOM 776 C C . LEU A 1 100 ? -11.733 -5.409 10.651 1.00 81.75 100 LEU A C 1
ATOM 778 O O . LEU A 1 100 ? -11.897 -6.439 11.301 1.00 81.75 100 LEU A O 1
ATOM 782 N N . LEU A 1 101 ? -12.521 -4.339 10.786 1.00 80.50 101 LEU A N 1
ATOM 783 C CA . LEU A 1 101 ? -13.665 -4.279 11.702 1.00 80.50 101 LEU A CA 1
ATOM 784 C C . LEU A 1 101 ? -14.670 -5.402 11.424 1.00 80.50 101 LEU A C 1
ATOM 786 O O . LEU A 1 101 ? -15.100 -6.096 12.347 1.00 80.50 101 LEU A O 1
ATOM 790 N N . TYR A 1 102 ? -14.987 -5.649 10.151 1.00 82.25 102 TYR A N 1
ATOM 791 C CA . TYR A 1 102 ? -15.874 -6.746 9.767 1.00 82.25 102 TYR A CA 1
ATOM 792 C C . TYR A 1 102 ? -15.314 -8.123 10.156 1.00 82.25 102 TYR A C 1
ATOM 794 O O . TYR A 1 102 ? -16.057 -8.97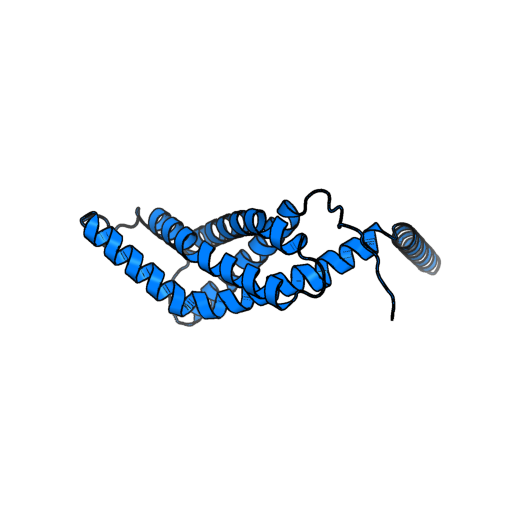3 10.638 1.00 82.25 102 TYR A O 1
ATOM 802 N N . LEU A 1 103 ? -14.011 -8.353 9.977 1.00 79.50 103 LEU A N 1
ATOM 803 C CA . LEU A 1 103 ? -13.338 -9.600 10.373 1.00 79.50 103 LEU A CA 1
ATOM 804 C C . LEU A 1 103 ? -13.226 -9.767 11.889 1.00 79.50 103 LEU A C 1
ATOM 806 O O . LEU A 1 103 ? -13.033 -10.893 12.364 1.00 79.50 103 LEU A O 1
ATOM 810 N N . MET A 1 104 ? -13.289 -8.659 12.625 1.00 72.94 104 MET A N 1
ATOM 811 C CA . MET A 1 104 ? -13.220 -8.654 14.076 1.00 72.94 104 MET A CA 1
ATOM 812 C C . MET A 1 104 ? -14.583 -8.869 14.717 1.00 72.94 104 MET A C 1
ATOM 814 O O . MET A 1 104 ? -14.575 -9.405 15.813 1.00 72.94 104 MET A O 1
ATOM 818 N N . LYS A 1 105 ? -15.714 -8.567 14.056 1.00 70.62 105 LYS A N 1
ATOM 819 C CA . LYS A 1 105 ? -17.089 -8.588 14.614 1.00 70.62 105 LYS A CA 1
ATOM 820 C C . LYS A 1 105 ? -17.458 -9.812 15.474 1.00 70.62 105 LYS A C 1
ATOM 822 O O . LYS A 1 105 ? -18.202 -9.670 16.437 1.00 70.62 105 LYS A O 1
ATOM 827 N N . ASP A 1 106 ? -16.906 -10.986 15.171 1.00 65.81 106 ASP A N 1
ATOM 828 C CA . ASP A 1 106 ? -17.229 -12.243 15.855 1.00 65.81 106 ASP A CA 1
ATOM 829 C C . ASP A 1 106 ? -16.475 -12.423 17.193 1.00 65.81 106 ASP A C 1
ATOM 831 O O . ASP A 1 106 ? -16.615 -13.455 17.850 1.00 65.81 106 ASP A O 1
ATOM 835 N N . LEU A 1 107 ? -15.655 -11.450 17.613 1.00 65.12 107 LEU A N 1
ATOM 836 C CA . LEU A 1 107 ? -14.958 -11.501 18.898 1.00 65.12 107 LEU A CA 1
ATOM 837 C C . LEU A 1 107 ? -15.894 -11.151 20.075 1.00 65.12 107 LEU A C 1
ATOM 839 O O . LEU A 1 107 ? -16.566 -10.119 20.049 1.00 65.12 107 LEU A O 1
ATOM 843 N N . PRO A 1 108 ? -15.875 -11.946 21.162 1.00 56.44 108 PRO A N 1
ATOM 844 C CA . PRO A 1 108 ? -16.770 -11.770 22.310 1.00 56.44 108 PRO A CA 1
ATOM 845 C C . PRO A 1 108 ? -16.526 -10.480 23.114 1.00 56.44 108 PRO A C 1
ATOM 847 O O . PRO A 1 108 ? -17.382 -10.091 23.896 1.00 56.44 108 PRO A O 1
ATOM 850 N N . GLN A 1 109 ? -15.388 -9.802 22.924 1.00 57.88 109 GLN A N 1
ATOM 851 C CA . GLN A 1 109 ? -15.052 -8.526 23.579 1.00 57.88 109 GLN A CA 1
ATOM 852 C C . GLN A 1 109 ? -15.345 -7.290 22.713 1.00 57.88 109 GLN A C 1
ATOM 854 O O . GLN A 1 109 ? -14.907 -6.186 23.036 1.00 57.88 109 GLN A O 1
ATOM 859 N N . ASN A 1 110 ? -16.060 -7.439 21.597 1.00 61.12 110 ASN A N 1
ATOM 860 C CA . ASN A 1 110 ? -16.327 -6.299 20.733 1.00 61.12 110 ASN A CA 1
ATOM 861 C C . ASN A 1 110 ? -17.357 -5.354 21.339 1.00 61.12 110 ASN A C 1
ATOM 863 O O . ASN A 1 110 ? -18.550 -5.652 21.373 1.00 61.12 110 ASN A O 1
ATOM 867 N N . ALA A 1 111 ? -16.894 -4.146 21.656 1.00 59.34 111 ALA A N 1
ATOM 868 C CA . ALA A 1 111 ? -17.713 -2.990 22.019 1.00 59.34 111 ALA A CA 1
ATOM 869 C C . ALA A 1 111 ? -18.781 -2.607 20.962 1.00 59.34 111 ALA A C 1
ATOM 871 O O . ALA A 1 111 ? -19.594 -1.724 21.204 1.00 59.34 111 ALA A O 1
ATOM 872 N N . PHE A 1 112 ? -18.790 -3.265 19.796 1.00 62.34 112 PHE A N 1
ATOM 873 C CA . PHE A 1 112 ? -19.708 -3.019 18.684 1.00 62.34 112 PHE A CA 1
ATOM 874 C C . PHE A 1 112 ? -21.013 -3.828 18.734 1.00 62.34 112 PHE A C 1
ATOM 876 O O . PHE A 1 112 ? -21.950 -3.466 18.029 1.00 62.34 112 PHE A O 1
ATOM 883 N N . ASN A 1 113 ? -21.105 -4.900 19.534 1.00 65.69 113 ASN A N 1
ATOM 884 C CA . ASN A 1 113 ? -22.289 -5.776 19.521 1.00 65.69 113 ASN A CA 1
ATOM 885 C C . ASN A 1 113 ? -23.532 -5.158 20.187 1.00 65.69 113 ASN A C 1
ATOM 887 O O . ASN A 1 113 ? -24.645 -5.572 19.877 1.00 65.69 113 ASN A O 1
ATOM 891 N N . GLU A 1 114 ? -23.358 -4.156 21.053 1.00 68.81 114 GLU A N 1
ATOM 892 C CA . GLU A 1 114 ? -24.460 -3.449 21.730 1.00 68.81 114 GLU A CA 1
ATOM 893 C C . GLU A 1 114 ? -24.597 -1.978 21.292 1.00 68.81 114 GLU A C 1
ATOM 895 O O . GLU A 1 114 ? -25.453 -1.249 21.791 1.00 68.81 114 GLU A O 1
ATOM 900 N N . ALA A 1 115 ? -23.764 -1.523 20.352 1.00 69.00 115 ALA A N 1
ATOM 901 C CA . ALA A 1 115 ? -23.716 -0.126 19.934 1.00 69.00 115 ALA A CA 1
ATOM 902 C C . ALA A 1 115 ? -24.815 0.213 18.912 1.00 69.00 115 ALA A C 1
ATOM 904 O O . ALA A 1 115 ? -25.110 -0.562 17.998 1.00 69.00 115 ALA A O 1
ATOM 905 N N . SER A 1 116 ? -25.397 1.411 19.022 1.00 81.62 116 SER A N 1
ATOM 906 C CA . SER A 1 116 ? -26.344 1.918 18.020 1.00 81.62 116 SER A CA 1
ATOM 907 C C . SER A 1 116 ? -25.641 2.211 16.687 1.00 81.62 116 SER A C 1
ATOM 909 O O . SER A 1 116 ? -24.437 2.468 16.650 1.00 81.62 116 SER A O 1
ATOM 911 N N . PHE A 1 117 ? -26.385 2.232 15.573 1.00 80.19 117 PHE A N 1
ATOM 912 C CA . PHE A 1 117 ? -25.811 2.519 14.248 1.00 80.19 117 PHE A CA 1
ATOM 913 C C . PHE A 1 117 ? -25.012 3.836 14.218 1.00 80.19 117 PHE A C 1
ATOM 915 O O . PHE A 1 117 ? -23.930 3.889 13.639 1.00 80.19 117 PHE A O 1
ATOM 922 N N . GLU A 1 118 ? -25.496 4.878 14.900 1.00 84.38 118 GLU A N 1
ATOM 923 C CA . GLU A 1 118 ? -24.789 6.159 15.009 1.00 84.38 118 GLU A CA 1
ATOM 924 C C . GLU A 1 118 ? -23.459 6.027 15.760 1.00 84.38 118 GLU A C 1
ATOM 926 O O . GLU A 1 118 ? -22.440 6.554 15.314 1.00 84.38 118 GLU A O 1
ATOM 931 N N . GLN A 1 119 ? -23.437 5.276 16.864 1.00 81.44 119 GLN A N 1
ATOM 932 C CA . GLN A 1 119 ? -22.221 5.035 17.644 1.00 81.44 119 GLN A CA 1
ATOM 933 C C . GLN A 1 119 ? -21.183 4.245 16.840 1.00 81.44 119 GLN A C 1
ATOM 935 O O . GLN A 1 119 ? -19.996 4.565 16.898 1.00 81.44 119 GLN A O 1
ATOM 940 N N . ILE A 1 120 ? -21.626 3.272 16.036 1.00 81.75 120 ILE A N 1
ATOM 941 C CA . ILE A 1 120 ? -20.755 2.505 15.135 1.0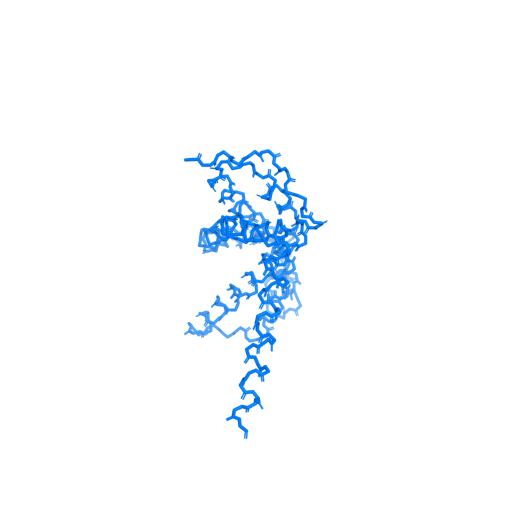0 81.75 120 ILE A CA 1
ATOM 942 C C . ILE A 1 120 ? -20.112 3.433 14.097 1.00 81.75 120 ILE A C 1
ATOM 944 O O . ILE A 1 120 ? -18.906 3.347 13.863 1.00 81.75 120 ILE A O 1
ATOM 948 N N . VAL A 1 121 ? -20.884 4.348 13.500 1.00 85.06 121 VAL A N 1
ATOM 949 C CA . VAL A 1 121 ? -20.365 5.314 12.516 1.00 85.06 121 VAL A CA 1
ATOM 950 C C . VAL A 1 121 ? -19.355 6.272 13.152 1.00 85.06 121 VAL A C 1
ATOM 952 O O . VAL A 1 121 ? -18.298 6.515 12.565 1.00 85.06 121 VAL A O 1
ATOM 955 N N . VAL A 1 122 ? -19.637 6.787 14.352 1.00 85.56 122 VAL A N 1
ATOM 956 C CA . VAL A 1 122 ? -18.720 7.687 15.073 1.00 85.56 122 VAL A CA 1
ATOM 957 C C . VAL A 1 122 ? -17.427 6.966 15.459 1.00 85.56 122 VAL A C 1
ATOM 959 O O . VAL A 1 122 ? -16.344 7.497 15.209 1.00 85.56 122 VAL A O 1
ATOM 962 N N . MET A 1 123 ? -17.513 5.745 15.998 1.00 82.31 123 MET A N 1
ATOM 963 C CA . MET A 1 123 ? -16.329 4.931 16.294 1.00 82.31 123 MET A CA 1
ATOM 964 C C . MET A 1 123 ? -15.520 4.627 15.034 1.00 82.31 123 MET A C 1
ATOM 966 O O . MET A 1 123 ? -14.300 4.752 15.054 1.00 82.31 123 MET A O 1
ATOM 970 N N . TYR A 1 124 ? -16.177 4.280 13.925 1.00 84.25 124 TYR A N 1
ATOM 971 C CA . TYR A 1 124 ? -15.495 4.038 12.657 1.00 84.25 124 TYR A CA 1
ATOM 972 C C . TYR A 1 124 ? -14.746 5.282 12.164 1.00 84.25 124 TYR A C 1
ATOM 974 O O . TYR A 1 124 ? -13.575 5.187 11.802 1.00 84.25 124 TYR A O 1
ATOM 982 N N . LEU A 1 125 ? -15.382 6.457 12.191 1.00 86.00 125 LEU A N 1
ATOM 983 C CA . LEU A 1 125 ? -14.727 7.713 11.818 1.00 86.00 125 LEU A CA 1
ATOM 984 C C . LEU A 1 125 ? -13.526 8.022 12.717 1.00 86.00 125 LEU A C 1
ATOM 986 O O . LEU A 1 125 ? -12.510 8.501 12.215 1.00 86.00 125 LEU A O 1
ATOM 990 N N . PHE A 1 126 ? -13.622 7.722 14.015 1.00 86.06 126 PHE A N 1
ATOM 991 C CA . PHE A 1 126 ? -12.517 7.887 14.955 1.00 86.06 126 PHE A CA 1
ATOM 992 C C . PHE A 1 126 ? -11.346 6.946 14.635 1.00 86.06 126 PHE A C 1
ATOM 994 O O . PHE A 1 126 ? -10.218 7.416 14.500 1.00 86.06 126 PHE A O 1
ATOM 1001 N N . VAL A 1 127 ? -11.619 5.653 14.418 1.00 85.06 127 VAL A N 1
ATOM 1002 C CA . VAL A 1 127 ? -10.608 4.656 14.017 1.00 85.06 127 VAL A CA 1
ATOM 1003 C C . VAL A 1 127 ? -9.925 5.074 12.719 1.00 85.06 127 VAL A C 1
ATOM 1005 O O . VAL A 1 127 ? -8.702 5.104 12.649 1.00 85.06 127 VAL A O 1
ATOM 1008 N N . VAL A 1 128 ? -10.697 5.474 11.708 1.00 85.50 128 VAL A N 1
ATOM 1009 C CA . VAL A 1 128 ? -10.148 5.929 10.425 1.00 85.50 128 VAL A CA 1
ATOM 1010 C C . VAL A 1 128 ? -9.286 7.180 10.606 1.00 85.50 128 VAL A C 1
ATOM 1012 O O . VAL A 1 128 ? -8.206 7.268 10.020 1.00 85.50 128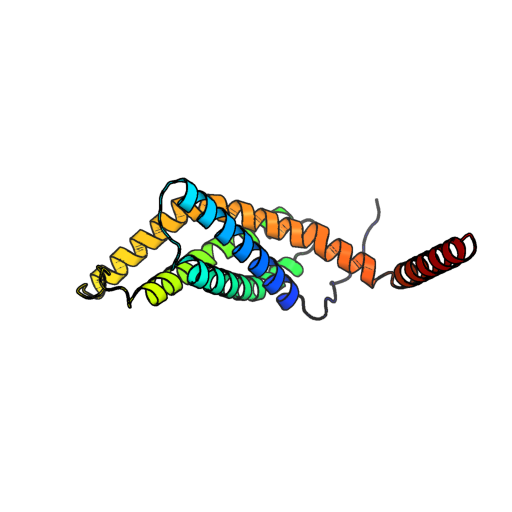 VAL A O 1
ATOM 1015 N N . ALA A 1 129 ? -9.724 8.151 11.414 1.00 85.88 129 ALA A N 1
ATOM 1016 C CA . ALA A 1 129 ? -8.946 9.358 11.688 1.00 85.88 129 ALA A CA 1
ATOM 1017 C C . ALA A 1 129 ? -7.608 9.034 12.374 1.00 85.88 129 ALA A C 1
ATOM 1019 O O . ALA A 1 129 ? -6.567 9.553 11.962 1.00 85.88 129 ALA A O 1
ATOM 1020 N N . GLU A 1 130 ? -7.616 8.139 13.361 1.00 83.81 130 GLU A N 1
ATOM 1021 C CA . GLU A 1 130 ? -6.409 7.668 14.039 1.00 83.81 130 GLU A CA 1
ATOM 1022 C C . GLU A 1 130 ? -5.478 6.912 13.073 1.00 83.81 130 GLU A C 1
ATOM 1024 O O . GLU A 1 130 ? -4.286 7.229 12.984 1.00 83.81 130 GLU A O 1
ATOM 1029 N N . SER A 1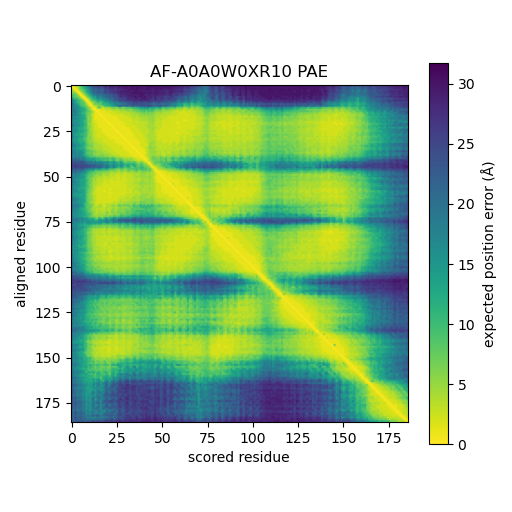 131 ? -6.026 6.002 12.259 1.00 83.50 131 SER A N 1
ATOM 1030 C CA . SER A 1 131 ? -5.300 5.290 11.199 1.00 83.50 131 SER A CA 1
ATOM 1031 C C . SER A 1 131 ? -4.640 6.248 10.208 1.00 83.50 131 SER A C 1
ATOM 1033 O O . SER A 1 131 ? -3.500 6.031 9.794 1.00 83.50 131 SER A O 1
ATOM 1035 N N . TYR A 1 132 ? -5.292 7.348 9.830 1.00 85.25 132 TYR A N 1
ATOM 1036 C CA . TYR A 1 132 ? -4.689 8.339 8.935 1.00 85.25 132 TYR A CA 1
ATOM 1037 C C . TYR A 1 132 ? -3.492 9.063 9.557 1.00 85.25 132 TYR A C 1
ATOM 1039 O O . TYR A 1 132 ? -2.516 9.343 8.853 1.00 85.25 132 TYR A O 1
ATOM 1047 N N . ILE A 1 133 ? -3.550 9.360 10.854 1.00 81.56 133 ILE A N 1
ATOM 1048 C CA . ILE A 1 133 ? -2.465 10.046 11.562 1.00 81.56 133 ILE A CA 1
ATOM 1049 C C . ILE A 1 133 ? -1.286 9.089 11.759 1.00 81.56 133 ILE A C 1
ATOM 1051 O O . ILE A 1 133 ? -0.159 9.423 11.389 1.00 81.56 133 ILE A O 1
ATOM 1055 N N . LEU A 1 134 ? -1.546 7.891 12.289 1.00 73.75 134 LEU A N 1
ATOM 1056 C CA . LEU A 1 134 ? -0.508 6.918 12.636 1.00 73.75 134 LEU A CA 1
ATOM 1057 C C . LEU A 1 134 ? 0.063 6.204 11.406 1.00 73.75 134 LEU A C 1
ATOM 1059 O O . LEU A 1 134 ? 1.279 6.099 11.241 1.00 73.75 134 LEU A O 1
ATOM 1063 N N . ALA A 1 135 ? -0.812 5.715 10.529 1.00 73.38 135 ALA A N 1
ATOM 1064 C CA . ALA A 1 135 ? -0.441 4.883 9.391 1.00 73.38 135 ALA A CA 1
ATOM 1065 C C . ALA A 1 135 ? -0.413 5.678 8.076 1.00 73.38 135 ALA A C 1
ATOM 1067 O O . ALA A 1 135 ? 0.461 5.455 7.238 1.00 73.38 135 ALA A O 1
ATOM 1068 N N . GLY A 1 136 ? -1.316 6.644 7.890 1.00 76.00 136 GLY A N 1
ATOM 1069 C CA . GLY A 1 136 ? -1.452 7.392 6.635 1.00 76.00 136 GLY A CA 1
ATOM 1070 C C . GLY A 1 136 ? -0.206 8.182 6.239 1.00 76.00 136 GLY A C 1
ATOM 1071 O O . GLY A 1 136 ? 0.228 8.101 5.088 1.00 76.00 136 GLY A O 1
ATOM 1072 N N . TRP A 1 137 ? 0.432 8.879 7.181 1.00 80.62 137 TRP A N 1
ATOM 1073 C CA . TRP A 1 137 ? 1.656 9.628 6.881 1.00 80.62 137 TRP A CA 1
ATOM 1074 C C . TRP A 1 137 ? 2.834 8.699 6.576 1.00 80.62 137 TRP A C 1
ATOM 1076 O O . TRP A 1 137 ? 3.444 8.812 5.516 1.00 80.62 137 TRP A O 1
ATOM 1086 N N . GLY A 1 138 ? 3.135 7.739 7.452 1.00 84.44 138 GLY A N 1
ATOM 1087 C CA . GLY A 1 138 ? 4.273 6.835 7.259 1.00 84.44 138 GLY A CA 1
ATOM 1088 C C . GLY A 1 138 ? 4.101 5.909 6.052 1.00 84.44 138 GLY A C 1
ATOM 1089 O O . GLY A 1 138 ? 4.924 5.906 5.131 1.00 84.44 138 GLY A O 1
ATOM 1090 N N . LEU A 1 139 ? 3.008 5.142 6.023 1.00 85.44 139 LEU A N 1
ATOM 1091 C CA . LEU A 1 139 ? 2.759 4.165 4.961 1.00 85.44 139 LEU A CA 1
ATOM 1092 C C . LEU A 1 139 ? 2.472 4.856 3.627 1.00 85.44 139 LEU A C 1
ATOM 1094 O O . LEU A 1 139 ? 2.931 4.378 2.589 1.00 85.44 139 LEU A O 1
ATOM 1098 N N . GLY A 1 140 ? 1.789 6.004 3.637 1.00 87.56 140 GLY A N 1
ATOM 1099 C CA . GLY A 1 140 ? 1.546 6.796 2.434 1.00 87.56 140 GLY A CA 1
ATOM 1100 C C . GLY A 1 140 ? 2.843 7.244 1.761 1.00 87.56 140 GLY A C 1
ATOM 1101 O O . GLY A 1 140 ? 2.974 7.114 0.541 1.00 87.56 140 GLY A O 1
ATOM 1102 N N . LEU A 1 141 ? 3.834 7.704 2.535 1.00 89.62 141 LEU A N 1
ATOM 1103 C CA . LEU A 1 141 ? 5.154 8.072 2.006 1.00 89.62 141 LEU A CA 1
ATOM 1104 C C . LEU A 1 141 ? 5.885 6.859 1.406 1.00 89.62 141 LEU A C 1
ATOM 1106 O O . LEU A 1 141 ? 6.416 6.948 0.294 1.00 89.62 141 LEU A O 1
ATOM 1110 N N . ILE A 1 142 ? 5.879 5.715 2.103 1.00 90.56 142 ILE A N 1
ATOM 1111 C CA . ILE A 1 142 ? 6.513 4.471 1.631 1.00 90.56 142 ILE A CA 1
ATOM 1112 C C . ILE A 1 142 ? 5.867 3.998 0.324 1.00 90.56 142 ILE A C 1
ATOM 1114 O O . ILE A 1 142 ? 6.569 3.676 -0.637 1.00 90.56 142 ILE A O 1
ATOM 1118 N N . ILE A 1 143 ? 4.535 3.999 0.251 1.00 90.31 143 ILE A N 1
ATOM 1119 C CA . ILE A 1 143 ? 3.792 3.570 -0.940 1.00 90.31 143 ILE A CA 1
ATOM 1120 C C . ILE A 1 143 ? 3.984 4.564 -2.093 1.00 90.31 143 ILE A C 1
ATOM 1122 O O . ILE A 1 143 ? 4.158 4.146 -3.241 1.00 90.31 143 ILE A O 1
ATOM 1126 N N . GLY A 1 144 ? 4.029 5.867 -1.812 1.00 88.94 144 GLY A N 1
ATOM 1127 C CA . GLY A 1 144 ? 4.376 6.889 -2.800 1.00 88.94 144 GLY A CA 1
ATOM 1128 C C . GLY A 1 144 ? 5.762 6.650 -3.410 1.00 88.94 144 GLY A C 1
ATOM 1129 O O . GLY A 1 144 ? 5.918 6.675 -4.635 1.00 88.94 144 GLY A O 1
ATOM 1130 N N . LEU A 1 145 ? 6.768 6.347 -2.584 1.00 90.50 145 LEU A N 1
ATOM 1131 C CA . LEU A 1 145 ? 8.114 5.990 -3.053 1.00 90.50 145 LEU A CA 1
ATOM 1132 C C . LEU A 1 145 ? 8.122 4.672 -3.837 1.00 90.50 145 LEU A C 1
ATOM 1134 O O . LEU A 1 145 ? 8.754 4.587 -4.895 1.00 90.50 145 LEU A O 1
ATOM 1138 N N . ALA A 1 146 ? 7.384 3.663 -3.376 1.00 90.00 146 ALA A N 1
ATOM 1139 C CA . ALA A 1 146 ? 7.228 2.397 -4.083 1.00 90.00 146 ALA A CA 1
ATOM 1140 C C . ALA A 1 146 ? 6.614 2.589 -5.478 1.00 90.00 146 ALA A C 1
ATOM 1142 O O . ALA A 1 146 ? 7.083 2.009 -6.458 1.00 90.00 146 ALA A O 1
ATOM 1143 N N . ALA A 1 147 ? 5.623 3.470 -5.611 1.00 88.19 147 ALA A N 1
ATOM 1144 C CA . ALA A 1 147 ? 5.009 3.803 -6.892 1.00 88.19 147 ALA A CA 1
ATOM 1145 C C . ALA A 1 147 ? 6.014 4.439 -7.873 1.00 88.19 147 ALA A C 1
ATOM 1147 O O . ALA A 1 147 ? 6.037 4.103 -9.064 1.00 88.19 147 ALA A O 1
ATOM 1148 N N . VAL A 1 148 ? 6.897 5.311 -7.374 1.00 88.00 148 VAL A N 1
ATOM 1149 C CA . VAL A 1 148 ? 8.011 5.870 -8.159 1.00 88.00 148 VAL A CA 1
ATOM 1150 C C . VAL A 1 148 ? 8.995 4.771 -8.567 1.00 88.00 148 VAL A C 1
ATOM 1152 O O . VAL A 1 148 ? 9.426 4.728 -9.723 1.00 88.00 148 VAL A O 1
ATOM 1155 N N . PHE A 1 149 ? 9.328 3.856 -7.655 1.00 85.69 149 PHE A N 1
ATOM 1156 C CA . PHE A 1 149 ? 10.268 2.765 -7.912 1.00 85.69 149 PHE A CA 1
ATOM 1157 C C . PHE A 1 149 ? 9.747 1.768 -8.955 1.00 85.69 149 PHE A C 1
ATOM 1159 O O . PHE A 1 149 ? 10.475 1.427 -9.895 1.00 85.69 149 PHE A O 1
ATOM 1166 N N . LEU A 1 150 ? 8.480 1.353 -8.835 1.00 83.19 150 LEU A N 1
ATOM 1167 C CA . LEU A 1 150 ? 7.786 0.519 -9.817 1.00 83.19 150 LEU A CA 1
ATOM 1168 C C . LEU A 1 150 ? 7.908 1.128 -11.213 1.00 83.19 150 LEU A C 1
ATOM 1170 O O . LEU A 1 150 ? 8.305 0.455 -12.166 1.00 83.19 150 LEU A O 1
ATOM 1174 N N . ARG A 1 151 ? 7.639 2.431 -11.325 1.00 79.06 151 ARG A N 1
ATOM 1175 C CA . ARG A 1 151 ? 7.678 3.126 -12.608 1.00 79.06 151 ARG A CA 1
ATOM 1176 C C . ARG A 1 151 ? 9.083 3.278 -13.178 1.00 79.06 151 ARG A C 1
ATOM 1178 O O . ARG A 1 151 ? 9.292 3.007 -14.358 1.00 79.06 151 ARG A O 1
ATOM 1185 N N . ASN A 1 152 ? 10.039 3.717 -12.368 1.00 75.00 152 ASN A N 1
ATOM 1186 C CA . ASN A 1 152 ? 11.359 4.094 -12.871 1.00 75.00 152 ASN A CA 1
ATOM 1187 C C . ASN A 1 152 ? 12.302 2.911 -13.062 1.00 75.00 152 ASN A C 1
ATOM 1189 O O . ASN A 1 152 ? 13.072 2.918 -14.017 1.00 75.00 152 ASN A O 1
ATOM 1193 N N . LYS A 1 153 ? 12.276 1.912 -12.173 1.00 74.75 153 LYS A N 1
ATOM 1194 C CA . LYS A 1 153 ? 13.183 0.760 -12.268 1.00 74.75 153 LYS A CA 1
ATOM 1195 C C . LYS A 1 153 ? 12.521 -0.452 -12.896 1.00 74.75 153 LYS A C 1
ATOM 1197 O O . LYS A 1 153 ? 13.100 -1.028 -13.812 1.00 74.75 153 LYS A O 1
ATOM 1202 N N . ILE A 1 154 ? 11.337 -0.846 -12.430 1.00 71.00 154 ILE A N 1
ATOM 1203 C CA . ILE A 1 154 ? 10.743 -2.127 -12.839 1.00 71.00 154 ILE A CA 1
ATOM 1204 C C . ILE A 1 154 ? 10.239 -2.052 -14.283 1.00 71.00 154 ILE A C 1
ATOM 1206 O O . ILE A 1 154 ? 10.661 -2.869 -15.099 1.00 71.00 154 ILE A O 1
ATOM 1210 N N . ILE A 1 155 ? 9.440 -1.040 -14.645 1.00 69.12 155 ILE A N 1
ATOM 1211 C CA . ILE A 1 155 ? 8.978 -0.888 -16.039 1.00 69.12 155 ILE A CA 1
ATOM 1212 C C . ILE A 1 155 ? 10.151 -0.666 -16.987 1.00 69.12 155 ILE A C 1
ATOM 1214 O O . ILE A 1 155 ? 10.229 -1.331 -18.012 1.00 69.12 155 ILE A O 1
ATOM 1218 N N . TYR A 1 156 ? 11.064 0.254 -16.661 1.00 67.25 156 TYR A N 1
ATOM 1219 C CA . TYR A 1 156 ? 12.188 0.569 -17.545 1.00 67.25 156 TYR A CA 1
ATOM 1220 C C . TYR A 1 156 ? 13.044 -0.671 -17.831 1.00 67.25 156 TYR A C 1
ATOM 1222 O O . TYR A 1 156 ? 13.439 -0.913 -18.970 1.00 67.25 156 TYR A O 1
ATOM 1230 N N . THR A 1 157 ? 13.282 -1.495 -16.807 1.00 67.00 157 THR A N 1
ATOM 1231 C CA . THR A 1 157 ? 14.041 -2.740 -16.957 1.00 67.00 157 THR A CA 1
ATOM 1232 C C . THR A 1 157 ? 13.261 -3.779 -17.761 1.00 67.00 157 THR A C 1
ATOM 1234 O O . THR A 1 157 ? 13.840 -4.392 -18.654 1.00 67.00 157 THR A O 1
ATOM 1237 N N . LEU A 1 158 ? 11.959 -3.953 -17.504 1.00 65.06 158 LEU A N 1
ATOM 1238 C CA . LEU A 1 158 ? 11.106 -4.867 -18.276 1.00 65.06 158 LEU A CA 1
ATOM 1239 C C . LEU A 1 158 ? 11.053 -4.474 -19.759 1.00 65.06 158 LEU A C 1
ATOM 1241 O O . LEU A 1 158 ? 11.241 -5.330 -20.619 1.00 65.06 158 LEU A O 1
ATOM 1245 N N . LEU A 1 159 ? 10.922 -3.179 -20.054 1.00 65.44 159 LEU A N 1
ATOM 1246 C CA . LEU A 1 159 ? 10.926 -2.655 -21.420 1.00 65.44 159 LEU A CA 1
ATOM 1247 C C . LEU A 1 159 ? 12.258 -2.925 -22.129 1.00 65.44 159 LEU A C 1
ATOM 1249 O O . LEU A 1 159 ? 12.296 -3.323 -23.289 1.00 65.44 159 LEU A O 1
ATOM 1253 N N . HIS A 1 160 ? 13.372 -2.731 -21.419 1.00 64.12 160 HIS A N 1
ATOM 1254 C CA . HIS A 1 160 ? 14.704 -2.962 -21.974 1.00 64.12 160 HIS A CA 1
ATOM 1255 C C . HIS A 1 160 ? 14.982 -4.449 -22.253 1.00 64.12 160 HIS A C 1
ATOM 1257 O O . HIS A 1 160 ? 15.759 -4.779 -23.150 1.00 64.12 160 HIS A O 1
ATOM 1263 N N . ILE A 1 161 ? 14.356 -5.345 -21.486 1.00 63.03 161 ILE A N 1
ATOM 1264 C CA . ILE A 1 161 ? 14.433 -6.802 -21.647 1.00 63.03 161 ILE A CA 1
ATOM 1265 C C . ILE A 1 161 ? 13.575 -7.259 -22.837 1.00 63.03 161 ILE A C 1
ATOM 1267 O O . ILE A 1 161 ? 14.046 -8.064 -23.642 1.00 63.03 161 ILE A O 1
ATOM 1271 N N . GLU A 1 162 ? 12.356 -6.733 -22.972 1.00 64.88 162 GLU A N 1
ATOM 1272 C CA . GLU A 1 162 ? 11.416 -7.093 -24.042 1.00 64.88 162 GLU A CA 1
ATOM 1273 C C . GLU A 1 162 ? 11.845 -6.547 -25.411 1.00 64.88 162 GLU A C 1
ATOM 1275 O O . GLU A 1 162 ? 11.829 -7.288 -26.391 1.00 64.88 162 GLU A O 1
ATOM 1280 N N . ASN A 1 163 ? 12.370 -5.319 -25.467 1.00 63.47 163 ASN A N 1
ATOM 1281 C CA . ASN A 1 163 ? 12.895 -4.726 -26.702 1.00 63.47 163 ASN A CA 1
ATOM 1282 C C . ASN A 1 163 ? 14.277 -5.281 -27.115 1.00 63.47 163 ASN A C 1
ATOM 1284 O O . ASN A 1 163 ? 14.810 -4.896 -28.156 1.00 63.47 163 ASN A O 1
ATOM 1288 N N . ASN A 1 164 ? 14.892 -6.180 -26.332 1.00 64.62 164 ASN A N 1
ATOM 1289 C CA . ASN A 1 164 ? 16.172 -6.811 -26.685 1.00 64.62 164 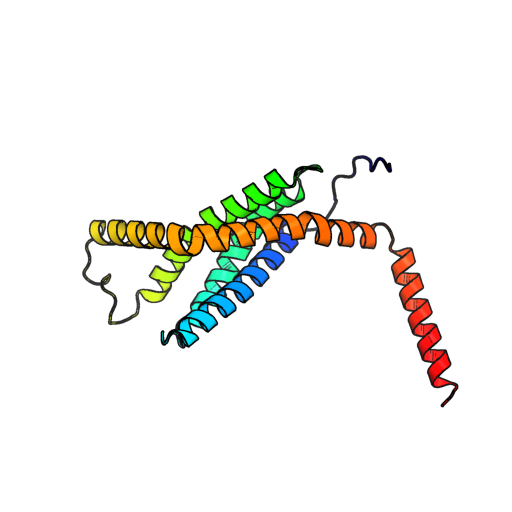ASN A CA 1
ATOM 1290 C C . ASN A 1 164 ? 16.223 -8.323 -26.360 1.00 64.62 164 ASN A C 1
ATOM 1292 O O . ASN A 1 164 ? 17.077 -8.785 -25.588 1.00 64.62 164 ASN A O 1
ATOM 1296 N N . PRO A 1 165 ? 15.360 -9.145 -26.988 1.00 60.50 165 PRO A N 1
ATOM 1297 C CA . PRO A 1 165 ? 15.299 -10.585 -26.728 1.00 60.50 165 PRO A CA 1
ATOM 1298 C C . PRO A 1 165 ? 16.563 -11.321 -27.207 1.00 60.50 165 PRO A C 1
ATOM 1300 O O . PRO A 1 165 ? 16.900 -12.398 -26.702 1.00 60.50 165 PRO A O 1
ATOM 1303 N N . GLN A 1 166 ? 17.307 -10.728 -28.150 1.00 63.47 166 GLN A N 1
ATOM 1304 C CA . GLN A 1 166 ? 18.564 -11.269 -28.668 1.00 63.47 166 GLN A CA 1
ATOM 1305 C C . GLN A 1 166 ? 19.658 -11.316 -27.592 1.00 63.47 166 GLN A C 1
ATOM 1307 O O . GLN A 1 166 ? 20.363 -12.323 -27.484 1.00 63.47 166 GLN A O 1
ATOM 1312 N N . ARG A 1 167 ? 19.749 -10.302 -26.715 1.00 61.66 167 ARG A N 1
ATOM 1313 C CA . ARG A 1 167 ? 20.690 -10.318 -25.581 1.00 61.66 167 ARG A CA 1
ATOM 1314 C C . ARG A 1 167 ? 20.403 -11.439 -24.584 1.00 61.66 167 ARG A C 1
ATOM 1316 O O . ARG A 1 167 ? 21.347 -12.046 -24.084 1.00 61.66 167 ARG A O 1
ATOM 1323 N N . LEU A 1 168 ? 19.137 -11.757 -24.305 1.00 64.38 168 LEU A N 1
ATOM 1324 C CA . LEU A 1 168 ? 18.779 -12.853 -23.389 1.00 64.38 168 LEU A CA 1
ATOM 1325 C C . LEU A 1 168 ? 19.141 -14.223 -23.968 1.00 64.38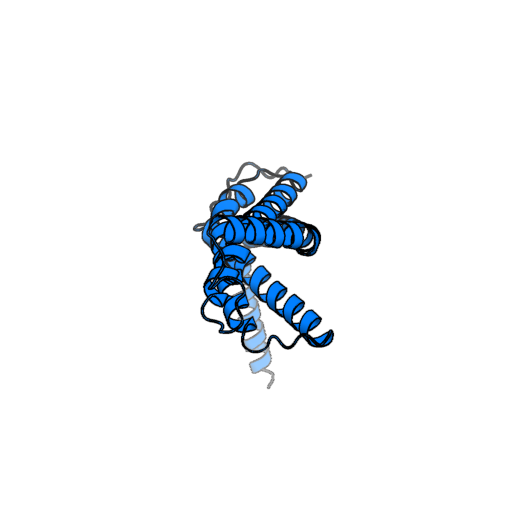 168 LEU A C 1
ATOM 1327 O O . LEU A 1 168 ? 19.677 -15.072 -23.250 1.00 64.38 168 LEU A O 1
ATOM 1331 N N . ARG A 1 169 ? 18.888 -14.432 -25.267 1.00 63.28 169 ARG A N 1
ATOM 1332 C CA . ARG A 1 169 ? 19.276 -15.665 -25.970 1.00 63.28 169 ARG A CA 1
ATOM 1333 C C . ARG A 1 169 ? 20.799 -15.826 -26.013 1.00 63.28 169 ARG A C 1
ATOM 1335 O O . ARG A 1 169 ? 21.294 -16.903 -25.685 1.00 63.28 169 ARG A O 1
ATOM 1342 N N . TYR A 1 170 ? 21.534 -14.749 -26.294 1.00 68.19 170 TYR A N 1
ATOM 1343 C CA . TYR A 1 170 ? 23.000 -14.735 -26.270 1.00 68.19 170 TYR A CA 1
ATOM 1344 C C . TYR A 1 170 ? 23.580 -15.023 -24.873 1.00 68.19 170 TYR A C 1
ATOM 1346 O O . TYR A 1 170 ? 24.506 -15.816 -24.715 1.00 68.19 170 TYR A O 1
ATOM 1354 N N . ASN A 1 171 ? 23.007 -14.443 -23.816 1.00 69.38 171 ASN A N 1
ATOM 1355 C CA . ASN A 1 171 ? 23.505 -14.657 -22.453 1.00 69.38 171 ASN A CA 1
ATOM 1356 C C . ASN A 1 171 ? 23.215 -16.090 -21.951 1.00 69.38 171 ASN A C 1
ATOM 1358 O O . ASN A 1 171 ? 24.024 -16.686 -21.235 1.00 69.38 171 ASN A O 1
ATOM 1362 N N . ARG A 1 172 ? 22.084 -16.689 -22.363 1.00 73.75 172 ARG A N 1
ATOM 1363 C CA . ARG A 1 172 ? 21.784 -18.108 -22.092 1.00 73.75 172 ARG A CA 1
ATOM 1364 C C . ARG A 1 172 ? 22.732 -19.048 -22.838 1.00 73.75 172 ARG A C 1
ATOM 1366 O O . ARG A 1 172 ? 23.209 -20.007 -22.226 1.00 73.75 172 ARG A O 1
ATOM 1373 N N . SER A 1 173 ? 23.044 -18.775 -24.109 1.00 72.31 173 SER A N 1
ATOM 1374 C CA . SER A 1 173 ? 23.984 -19.605 -24.875 1.00 72.31 173 SER A CA 1
ATOM 1375 C C . SER A 1 173 ? 25.401 -19.532 -24.295 1.00 72.31 173 SER A C 1
ATOM 1377 O O . SER A 1 173 ? 26.020 -20.577 -24.086 1.00 72.31 173 SER A O 1
ATOM 1379 N N . GLN A 1 174 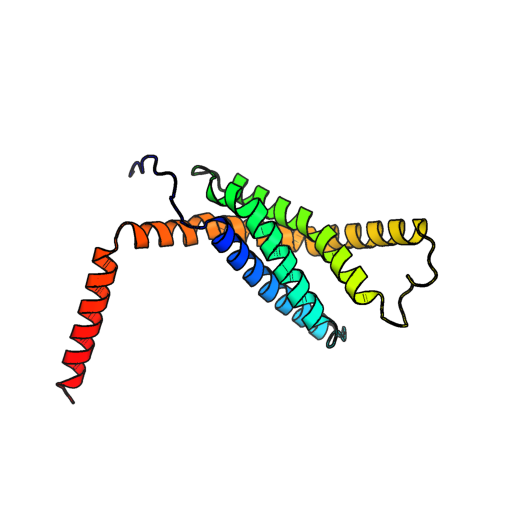? 25.870 -18.344 -23.894 1.00 78.19 174 GLN A N 1
ATOM 1380 C CA . GLN A 1 174 ? 27.165 -18.188 -23.223 1.00 78.19 174 GLN A CA 1
ATOM 1381 C C . GLN A 1 174 ? 27.245 -18.922 -21.877 1.00 78.19 174 GLN A C 1
ATOM 1383 O O . GLN A 1 174 ? 28.261 -19.556 -21.580 1.00 78.19 174 GLN A O 1
ATOM 1388 N N . ARG A 1 175 ? 26.189 -18.878 -21.052 1.00 77.31 175 ARG A N 1
ATOM 1389 C CA . ARG A 1 175 ? 26.159 -19.627 -19.781 1.00 77.31 175 ARG A CA 1
ATOM 1390 C C . ARG A 1 175 ? 26.189 -21.138 -20.007 1.00 77.31 175 ARG A C 1
ATOM 1392 O O . ARG A 1 175 ? 26.875 -21.842 -19.269 1.00 77.31 175 ARG A O 1
ATOM 1399 N N . SER A 1 176 ? 25.487 -21.625 -21.029 1.00 76.62 176 SER A N 1
ATOM 1400 C CA . SER A 1 176 ? 25.499 -23.043 -21.405 1.00 76.62 176 SER A CA 1
ATOM 1401 C C . SER A 1 176 ? 26.884 -23.482 -21.903 1.00 76.62 176 SER A C 1
ATOM 1403 O O . SER A 1 176 ? 27.405 -24.510 -21.471 1.00 76.62 176 SER A O 1
ATOM 1405 N N . TYR A 1 177 ? 27.542 -22.648 -22.714 1.00 76.00 177 TYR A N 1
ATOM 1406 C CA . TYR A 1 177 ? 28.909 -22.878 -23.186 1.00 76.00 177 TYR A CA 1
ATOM 1407 C C . TYR A 1 177 ? 29.934 -22.917 -22.037 1.00 76.00 177 TYR A C 1
ATOM 1409 O O . TYR A 1 177 ? 30.712 -23.865 -21.936 1.00 76.00 177 TYR A O 1
ATOM 1417 N N . LYS A 1 178 ? 29.879 -21.962 -21.095 1.00 79.75 178 LYS A N 1
ATOM 1418 C CA . LYS A 1 178 ? 30.745 -21.965 -19.899 1.00 79.75 178 LYS A CA 1
ATOM 1419 C C . LYS A 1 178 ? 30.538 -23.192 -19.004 1.00 79.75 178 LYS A C 1
ATOM 1421 O O . LYS A 1 178 ? 31.510 -23.686 -18.438 1.00 79.75 178 LYS A O 1
ATOM 1426 N N . ARG A 1 179 ? 29.304 -23.696 -18.868 1.00 79.31 179 ARG A N 1
ATOM 1427 C CA . ARG A 1 179 ? 29.032 -24.935 -18.111 1.00 79.31 179 ARG A CA 1
ATOM 1428 C C . ARG A 1 179 ? 29.648 -26.158 -18.788 1.00 79.31 179 ARG A C 1
ATOM 1430 O O . ARG A 1 179 ? 30.289 -26.948 -18.105 1.00 79.31 179 ARG A O 1
ATOM 1437 N N . LYS A 1 180 ? 29.520 -26.278 -20.115 1.00 78.19 180 LYS A N 1
ATOM 1438 C CA . LYS A 1 180 ? 30.145 -27.370 -20.882 1.00 78.19 180 LYS A CA 1
ATOM 1439 C C . LYS A 1 180 ? 31.673 -27.349 -20.800 1.00 78.19 180 LYS A C 1
ATOM 1441 O O . LYS A 1 180 ? 32.276 -28.407 -20.699 1.00 78.19 180 LYS A O 1
ATOM 1446 N N . LEU A 1 181 ? 32.288 -26.165 -20.802 1.00 78.44 181 LEU A N 1
ATOM 1447 C CA . LEU A 1 181 ? 33.738 -26.022 -20.631 1.00 78.44 181 LEU A CA 1
ATOM 1448 C C . LEU A 1 181 ? 34.217 -26.482 -19.247 1.00 78.44 181 LEU A C 1
ATOM 1450 O O . LEU A 1 181 ? 35.208 -27.194 -19.162 1.00 78.44 181 LEU A O 1
ATOM 1454 N N . ARG A 1 182 ? 33.502 -26.139 -18.166 1.00 78.25 182 ARG A N 1
ATOM 1455 C CA . ARG A 1 182 ? 33.864 -26.602 -16.812 1.00 78.25 182 ARG A CA 1
ATOM 1456 C C . ARG A 1 182 ? 33.697 -28.111 -16.629 1.00 78.25 182 ARG A C 1
ATOM 1458 O O . ARG A 1 182 ? 34.497 -28.713 -15.934 1.00 78.25 182 ARG A O 1
ATOM 1465 N N . ALA A 1 183 ? 32.701 -28.713 -17.277 1.00 76.81 183 ALA A N 1
ATOM 1466 C CA . ALA A 1 183 ? 32.462 -30.155 -17.217 1.00 76.81 183 ALA A CA 1
ATOM 1467 C C . ALA A 1 183 ? 33.482 -30.999 -18.009 1.00 76.81 183 ALA A C 1
ATOM 1469 O O . ALA A 1 183 ? 33.455 -32.214 -17.894 1.00 76.81 183 ALA A O 1
ATOM 1470 N N . ARG A 1 184 ? 34.345 -30.383 -18.832 1.00 70.38 184 ARG A N 1
ATOM 1471 C CA . ARG A 1 184 ? 35.437 -31.073 -19.550 1.00 70.38 184 ARG A CA 1
ATOM 1472 C C . ARG A 1 184 ? 36.795 -30.982 -18.849 1.00 70.38 184 ARG A C 1
ATOM 1474 O O . ARG A 1 184 ? 37.742 -31.604 -19.308 1.00 70.38 184 ARG A O 1
ATOM 1481 N N . HIS A 1 185 ? 36.900 -30.164 -17.803 1.00 63.81 185 HIS A N 1
ATOM 1482 C CA . HIS A 1 185 ? 38.128 -29.973 -17.025 1.00 63.81 185 HIS A CA 1
ATOM 1483 C C . HIS A 1 185 ? 38.101 -30.704 -15.669 1.00 63.81 185 HIS A C 1
ATOM 1485 O O . HIS A 1 185 ? 39.008 -30.510 -14.864 1.00 63.81 185 HIS A O 1
ATOM 1491 N N . HIS A 1 186 ? 37.078 -31.528 -15.436 1.00 54.75 186 HIS A N 1
ATOM 1492 C CA . HIS A 1 186 ? 36.989 -32.527 -14.372 1.00 54.75 186 HIS A CA 1
ATOM 1493 C C . HIS A 1 186 ? 36.883 -33.902 -15.021 1.00 54.75 186 HIS A C 1
ATOM 1495 O O . HIS A 1 186 ? 37.431 -34.852 -14.429 1.00 54.75 186 HIS A O 1
#